Protein AF-A0A7S1A7A3-F1 (afdb_monomer_lite)

Radius of gyration: 17.57 Å; chains: 1; bounding box: 42×35×48 Å

Foldseek 3Di:
DPPPVVVVVVLLVVLVVLLVCLVVDALVVCLVPQLVLLLVLLLQLQQPPDLSSVQSSLNSLLSNLVRNVNHPPRPQLNVLSDSVQSNDNLSSLQPSLLSVLVPVSHLVSNLCCLQPPQLLDPDPVSLLSSLNSNLNSLLPDDPVVLVCCQPPVLVSLLVQLPDPDPVRVSSNVSSVSNVVSNCVSCVVRHDPVSVVSVVVVD

Secondary structure (DSSP, 8-state):
-HHHHHHHHHHHHHHHHHHHHHHHS-HHHHGGGHHHHHHHHHHHHHH-SSHHHHHHHHHHHHHHHHHT--STTHHHHHHHT-TTGGGSHHHIIIIIHHHHHTSHHHHHHHHHHIIIIITT-SSHHHHHHHHHHHHHHTSS--HHHHHHIIIIIHHHHHHHHT---GGGHHHHHHHHHHHHHHHTTTTTTS-HHHHHHHHTT-

Organism: Noctiluca scintillans (NCBI:txid2966)

Sequence (202 aa):
SGNQVTGQHVRDAACYVCWAFARAFAPSVLVPYVSEMSAALIQVAVYDREINCRRAAAAAVQEHVGRQGTFPNGIDVVTSADFWTLSNRRHSYLVVAPQLAYFATYCRVLIDHLVDRKIAHLDLEVRRLASQGLAKLLEDPGVEIVAHVNEVVLPKLLARAAEIDTTSVASRHGALIALTAVIDPLQSHIAAEVQDKIRSLE

pLDDT: mean 90.19, std 11.09, range [34.28, 98.44]

Structure (mmCIF, N/CA/C/O backbone):
data_AF-A0A7S1A7A3-F1
#
_entry.id   AF-A0A7S1A7A3-F1
#
loop_
_atom_site.group_PDB
_atom_site.id
_atom_site.type_symbol
_atom_site.label_atom_id
_atom_site.label_alt_id
_atom_site.label_comp_id
_atom_site.label_asym_id
_atom_site.label_entity_id
_atom_site.label_seq_id
_atom_site.pdbx_PDB_ins_code
_atom_site.Cartn_x
_atom_site.Cartn_y
_atom_site.Cartn_z
_atom_site.occupancy
_atom_site.B_iso_or_equiv
_atom_site.auth_seq_id
_atom_site.auth_comp_id
_atom_site.auth_asym_id
_atom_site.auth_atom_id
_atom_site.pdbx_PDB_model_num
ATOM 1 N N . SER A 1 1 ? 8.653 -16.277 16.321 1.00 41.53 1 SER A N 1
ATOM 2 C CA . SER A 1 1 ? 9.903 -15.631 15.860 1.00 41.53 1 SER A CA 1
ATOM 3 C C . SER A 1 1 ? 10.382 -16.105 14.480 1.00 41.53 1 SER A C 1
ATOM 5 O O . SER A 1 1 ? 11.030 -15.314 13.814 1.00 41.53 1 SER A O 1
ATOM 7 N N . GLY A 1 2 ? 10.033 -17.305 13.979 1.00 34.28 2 GLY A N 1
ATOM 8 C CA . GLY A 1 2 ? 10.456 -17.776 12.636 1.00 34.28 2 GLY A CA 1
ATOM 9 C C . GLY A 1 2 ? 9.675 -17.243 11.414 1.00 34.28 2 GLY A C 1
ATOM 10 O O . GLY A 1 2 ? 10.206 -17.228 10.306 1.00 34.28 2 GLY A O 1
ATOM 11 N N . ASN A 1 3 ? 8.440 -16.751 11.588 1.00 54.31 3 ASN A N 1
ATOM 12 C CA . ASN A 1 3 ? 7.600 -16.315 10.456 1.00 54.31 3 ASN A CA 1
ATOM 13 C C . ASN A 1 3 ? 8.013 -14.967 9.833 1.00 54.31 3 ASN A C 1
ATOM 15 O O . ASN A 1 3 ? 7.808 -14.751 8.642 1.00 54.31 3 ASN A O 1
ATOM 19 N N . GLN A 1 4 ? 8.582 -14.042 10.615 1.00 59.47 4 GLN A N 1
ATOM 20 C CA . GLN A 1 4 ? 8.851 -12.674 10.142 1.00 59.47 4 GLN A CA 1
ATOM 21 C C . GLN A 1 4 ? 10.086 -12.584 9.236 1.00 59.47 4 GLN A C 1
ATOM 23 O O . GLN A 1 4 ? 10.030 -11.910 8.209 1.00 59.47 4 GLN A O 1
ATOM 28 N N . VAL A 1 5 ? 11.164 -13.295 9.588 1.00 61.00 5 VAL A N 1
ATOM 29 C CA . VAL A 1 5 ? 12.405 -13.355 8.794 1.00 61.00 5 VAL A CA 1
ATOM 30 C C . VAL A 1 5 ? 12.156 -14.086 7.474 1.00 61.00 5 VAL A C 1
ATOM 32 O O . VAL A 1 5 ? 12.498 -13.580 6.410 1.00 61.00 5 VAL A O 1
ATOM 35 N N . THR A 1 6 ? 11.432 -15.209 7.520 1.00 68.62 6 THR A N 1
ATOM 36 C CA . THR A 1 6 ? 10.988 -15.926 6.314 1.00 68.62 6 THR A CA 1
ATOM 37 C C . THR A 1 6 ? 10.154 -15.018 5.406 1.00 68.62 6 THR A C 1
ATOM 39 O O . THR A 1 6 ? 10.386 -14.954 4.202 1.00 68.62 6 THR A O 1
ATOM 42 N N . GLY A 1 7 ? 9.239 -14.229 5.982 1.00 81.69 7 GLY A N 1
ATOM 43 C CA . GLY A 1 7 ? 8.427 -13.281 5.223 1.00 81.69 7 GLY A CA 1
ATOM 44 C C . GLY A 1 7 ? 9.234 -12.179 4.526 1.00 81.69 7 GLY A C 1
ATOM 45 O O . GLY A 1 7 ? 8.856 -11.771 3.431 1.00 81.69 7 GLY A O 1
ATOM 46 N N . GLN A 1 8 ? 10.323 -11.691 5.127 1.00 88.75 8 GLN A N 1
ATOM 47 C CA . GLN A 1 8 ? 11.205 -10.697 4.503 1.00 88.75 8 GLN A CA 1
ATOM 48 C C . GLN A 1 8 ? 11.899 -11.263 3.262 1.00 88.75 8 GLN A C 1
ATOM 50 O O . GLN A 1 8 ? 11.820 -10.655 2.198 1.00 88.75 8 GLN A O 1
ATOM 55 N N . HIS A 1 9 ? 12.535 -12.431 3.380 1.00 90.44 9 HIS A N 1
ATOM 56 C CA . HIS A 1 9 ? 13.258 -13.043 2.262 1.00 90.44 9 HIS A CA 1
ATOM 57 C C . HIS A 1 9 ? 12.339 -13.371 1.086 1.00 90.44 9 HIS A C 1
ATOM 59 O O . HIS A 1 9 ? 12.722 -13.169 -0.060 1.00 90.44 9 HIS A O 1
ATOM 65 N N . VAL A 1 10 ? 11.106 -13.808 1.362 1.00 93.06 10 VAL A N 1
ATOM 66 C CA . VAL A 1 10 ? 10.111 -14.060 0.312 1.00 93.06 10 VAL A CA 1
ATOM 67 C C . VAL A 1 10 ? 9.764 -12.775 -0.446 1.00 93.06 10 VAL A C 1
ATOM 69 O O . VAL A 1 10 ? 9.714 -12.792 -1.673 1.00 93.06 10 VAL A O 1
ATOM 72 N N . ARG A 1 11 ? 9.551 -11.650 0.251 1.00 94.31 11 ARG A N 1
ATOM 73 C CA . ARG A 1 11 ? 9.214 -10.373 -0.406 1.00 94.31 11 ARG A CA 1
ATOM 74 C C . ARG A 1 11 ? 10.396 -9.774 -1.164 1.00 94.31 11 ARG A C 1
ATOM 76 O O . ARG A 1 11 ? 10.201 -9.243 -2.251 1.00 94.31 11 ARG A O 1
ATOM 83 N N . ASP A 1 12 ? 11.603 -9.897 -0.624 1.00 93.31 12 ASP A N 1
ATOM 84 C CA . ASP A 1 12 ? 12.836 -9.488 -1.303 1.00 93.31 12 ASP A CA 1
ATOM 85 C C . ASP A 1 12 ? 13.071 -10.304 -2.587 1.00 93.31 12 ASP A C 1
ATOM 87 O O . ASP A 1 12 ? 13.249 -9.738 -3.665 1.00 93.31 12 ASP A O 1
ATOM 91 N N . ALA A 1 13 ? 12.935 -11.633 -2.506 1.00 95.75 13 ALA A N 1
ATOM 92 C CA . ALA A 1 13 ? 13.023 -12.521 -3.663 1.00 95.75 13 ALA A CA 1
ATOM 93 C C . ALA A 1 13 ? 11.943 -12.219 -4.713 1.00 95.75 13 ALA A C 1
ATOM 95 O O . ALA A 1 13 ? 12.239 -12.198 -5.905 1.00 95.75 13 ALA A O 1
ATOM 96 N N . ALA A 1 14 ? 10.708 -11.927 -4.293 1.00 96.75 14 ALA A N 1
ATOM 97 C CA . ALA A 1 14 ? 9.646 -11.518 -5.209 1.00 96.75 14 ALA A CA 1
ATOM 98 C C . ALA A 1 14 ? 9.995 -10.212 -5.946 1.00 96.75 14 ALA A C 1
ATOM 100 O O . ALA A 1 14 ? 9.809 -10.128 -7.158 1.00 96.75 14 ALA A O 1
ATOM 101 N N . CYS A 1 15 ? 10.569 -9.221 -5.253 1.00 97.25 15 CYS A N 1
ATOM 102 C CA . CYS A 1 15 ? 11.042 -7.989 -5.892 1.00 97.25 15 CYS A CA 1
ATOM 103 C C . CYS A 1 15 ? 12.160 -8.268 -6.902 1.00 97.25 15 CYS A C 1
ATOM 105 O O . CYS A 1 15 ? 12.148 -7.709 -7.997 1.00 97.25 15 CYS A O 1
ATOM 107 N N . TYR A 1 16 ? 13.089 -9.168 -6.570 1.00 96.94 16 TYR A N 1
ATOM 108 C CA . TYR A 1 16 ? 14.144 -9.589 -7.490 1.00 96.94 16 TYR A CA 1
ATOM 109 C C . TYR A 1 16 ? 13.586 -10.279 -8.744 1.00 96.94 16 TYR A C 1
ATOM 111 O O . TYR A 1 16 ? 14.030 -9.990 -9.854 1.00 96.94 16 TYR A O 1
ATOM 119 N N . VAL A 1 17 ? 12.575 -11.139 -8.595 1.00 97.38 17 VAL A N 1
ATOM 120 C CA . VAL A 1 17 ? 11.876 -11.765 -9.730 1.00 97.38 17 VAL A CA 1
ATOM 121 C C . VAL A 1 17 ? 11.204 -10.704 -10.606 1.00 97.38 17 VAL A C 1
ATOM 123 O O . VAL A 1 17 ? 11.410 -10.704 -11.819 1.00 97.38 17 VAL A O 1
ATOM 126 N N . CYS A 1 18 ? 10.478 -9.752 -10.011 1.00 97.00 18 CYS A N 1
ATOM 127 C CA . CYS A 1 18 ? 9.875 -8.642 -10.752 1.00 97.00 18 CYS A CA 1
ATOM 128 C C . CYS A 1 18 ? 10.928 -7.802 -11.487 1.00 97.00 18 CYS A C 1
ATOM 130 O O . CYS A 1 18 ? 10.719 -7.444 -12.643 1.00 97.00 18 CYS A O 1
ATOM 132 N N . TRP A 1 19 ? 12.069 -7.517 -10.856 1.00 97.25 19 TRP A N 1
ATOM 133 C CA . TRP A 1 19 ? 13.195 -6.839 -11.503 1.00 97.25 19 TRP A CA 1
ATOM 134 C C . TRP A 1 19 ? 13.738 -7.651 -12.690 1.00 97.25 19 TRP A C 1
ATOM 136 O O . TRP A 1 19 ? 13.955 -7.105 -13.771 1.00 97.25 19 TRP A O 1
ATOM 146 N N . ALA A 1 20 ? 13.893 -8.969 -12.538 1.00 97.56 20 ALA A N 1
ATOM 147 C CA . ALA A 1 20 ? 14.362 -9.845 -13.610 1.00 97.56 20 ALA A CA 1
ATOM 148 C C . ALA A 1 20 ? 13.380 -9.902 -14.794 1.00 97.56 20 ALA A C 1
ATOM 150 O O . ALA A 1 20 ? 13.814 -9.959 -15.948 1.00 97.56 20 ALA A O 1
ATOM 151 N N . PHE A 1 21 ? 12.069 -9.821 -14.546 1.00 96.81 21 PHE A N 1
ATOM 152 C CA . PHE A 1 21 ? 11.051 -9.794 -15.603 1.00 96.81 21 PHE A CA 1
ATOM 153 C C . PHE A 1 21 ? 11.227 -8.623 -16.567 1.00 96.81 21 PHE A C 1
ATOM 155 O O . PHE A 1 21 ? 11.088 -8.820 -17.773 1.00 96.81 21 PHE A O 1
ATOM 162 N N . ALA A 1 22 ? 11.632 -7.450 -16.069 1.00 94.88 22 ALA A N 1
ATOM 163 C CA . ALA A 1 22 ? 11.927 -6.279 -16.898 1.00 94.88 22 ALA A CA 1
ATOM 164 C C . ALA A 1 22 ? 13.040 -6.529 -17.934 1.00 94.88 22 ALA A C 1
ATOM 166 O O . ALA A 1 22 ? 13.209 -5.744 -18.866 1.00 94.88 22 ALA A O 1
ATOM 167 N N . ARG A 1 23 ? 13.824 -7.598 -17.765 1.00 95.00 23 ARG A N 1
ATOM 168 C CA . ARG A 1 23 ? 14.942 -7.978 -18.638 1.00 95.00 23 ARG A CA 1
ATOM 169 C C . ARG A 1 23 ? 14.632 -9.222 -19.461 1.00 95.00 23 ARG A C 1
ATOM 171 O O . ARG A 1 23 ? 15.154 -9.369 -20.560 1.00 95.00 23 ARG A O 1
ATOM 178 N N . ALA A 1 24 ? 13.830 -10.124 -18.903 1.00 95.56 24 ALA A N 1
ATOM 179 C CA . ALA A 1 24 ? 13.545 -11.427 -19.486 1.00 95.56 24 ALA A CA 1
ATOM 180 C C . ALA A 1 24 ? 12.418 -11.392 -20.526 1.00 95.56 24 ALA A C 1
ATOM 182 O O . ALA A 1 24 ? 12.398 -12.236 -21.419 1.00 95.56 24 ALA A O 1
ATOM 183 N N . PHE A 1 25 ? 11.490 -10.437 -20.424 1.00 95.38 25 PHE A N 1
ATOM 184 C CA . PHE A 1 25 ? 10.297 -10.400 -21.266 1.00 95.38 25 PHE A CA 1
ATOM 185 C C . PHE A 1 25 ? 10.228 -9.145 -22.136 1.00 95.38 25 PHE A C 1
ATOM 187 O O . PHE A 1 25 ? 10.648 -8.057 -21.740 1.00 95.38 25 PHE A O 1
ATOM 194 N N . ALA A 1 26 ? 9.664 -9.307 -23.335 1.00 93.62 26 ALA A N 1
ATOM 195 C CA . ALA A 1 26 ? 9.306 -8.186 -24.194 1.00 93.62 26 ALA A CA 1
ATOM 196 C C . ALA A 1 26 ? 8.121 -7.402 -23.592 1.00 93.62 26 ALA A C 1
ATOM 198 O O . ALA A 1 26 ? 7.257 -8.022 -22.959 1.00 93.62 26 ALA A O 1
ATOM 199 N N . PRO A 1 27 ? 8.003 -6.084 -23.854 1.00 92.75 27 PRO A N 1
ATOM 200 C CA . PRO A 1 27 ? 6.918 -5.265 -23.312 1.00 92.75 27 PRO A CA 1
ATOM 201 C C . PRO A 1 27 ? 5.527 -5.838 -23.571 1.00 92.75 27 PRO A C 1
ATOM 203 O O . PRO A 1 27 ? 4.704 -5.890 -22.661 1.00 92.75 27 PRO A O 1
ATOM 206 N N . SER A 1 28 ? 5.282 -6.361 -24.776 1.00 93.69 28 SER A N 1
ATOM 207 C CA . SER A 1 28 ? 3.994 -6.949 -25.164 1.00 93.69 28 SER A CA 1
ATOM 208 C C . SER A 1 28 ? 3.549 -8.120 -24.283 1.00 93.69 28 SER A C 1
ATOM 210 O O . SER A 1 28 ? 2.350 -8.333 -24.126 1.00 93.69 28 SER A O 1
ATOM 212 N N . VAL A 1 29 ? 4.488 -8.857 -23.684 1.00 95.81 29 VAL A N 1
ATOM 213 C CA . VAL A 1 29 ? 4.192 -9.974 -22.774 1.00 95.81 29 VAL A CA 1
ATOM 214 C C . VAL A 1 29 ? 3.779 -9.461 -21.394 1.00 95.81 29 VAL A C 1
ATOM 216 O O . VAL A 1 29 ? 2.918 -10.053 -20.748 1.00 95.81 29 VAL A O 1
ATOM 219 N N . LEU A 1 30 ? 4.384 -8.361 -20.939 1.00 94.69 30 LEU A N 1
ATOM 220 C CA . LEU A 1 30 ? 4.160 -7.821 -19.599 1.00 94.69 30 LEU A CA 1
ATOM 221 C C . LEU A 1 30 ? 2.957 -6.885 -19.516 1.00 94.69 30 LEU A C 1
ATOM 223 O O . LEU A 1 30 ? 2.359 -6.807 -18.447 1.00 94.69 30 LEU A O 1
ATOM 227 N N . VAL A 1 31 ? 2.588 -6.208 -20.612 1.00 94.25 31 VAL A N 1
ATOM 228 C CA . VAL A 1 31 ? 1.493 -5.216 -20.673 1.00 94.25 31 VAL A CA 1
ATOM 229 C C . VAL A 1 31 ? 0.241 -5.609 -19.869 1.00 94.25 31 VAL A C 1
ATOM 231 O O . VAL A 1 31 ? -0.201 -4.775 -19.079 1.00 94.25 31 VAL A O 1
ATOM 234 N N . PRO A 1 32 ? -0.304 -6.840 -19.969 1.00 95.56 32 PRO A N 1
ATOM 235 C CA . PRO A 1 32 ? -1.513 -7.217 -19.227 1.00 95.56 32 PRO A CA 1
ATOM 236 C C . PRO A 1 32 ? -1.358 -7.176 -17.700 1.00 95.56 32 PRO A C 1
ATOM 238 O O . PRO A 1 32 ? -2.342 -7.012 -16.987 1.00 95.56 32 PRO A O 1
ATOM 241 N N . TYR A 1 33 ? -0.131 -7.312 -17.196 1.00 95.50 33 TYR A N 1
ATOM 242 C CA . TYR A 1 33 ? 0.184 -7.431 -15.770 1.00 95.50 33 TYR A CA 1
ATOM 243 C C . TYR A 1 33 ? 0.774 -6.151 -15.176 1.00 95.50 33 TYR A C 1
ATOM 245 O O . TYR A 1 33 ? 0.948 -6.058 -13.962 1.00 95.50 33 TYR A O 1
ATOM 253 N N . VAL A 1 34 ? 1.100 -5.158 -16.010 1.00 94.19 34 VAL A N 1
ATOM 254 C CA . VAL A 1 34 ? 1.819 -3.951 -15.579 1.00 94.19 34 VAL A CA 1
ATOM 255 C C . VAL A 1 34 ? 1.074 -3.207 -14.476 1.00 94.19 34 VAL A C 1
ATOM 257 O O . VAL A 1 34 ? 1.711 -2.785 -13.518 1.00 94.19 34 VAL A O 1
ATOM 260 N N . SER A 1 35 ? -0.251 -3.070 -14.578 1.00 93.62 35 SER A N 1
ATOM 261 C CA . SER A 1 35 ? -1.032 -2.327 -13.583 1.00 93.62 35 SER A CA 1
ATOM 262 C C . SER A 1 35 ? -1.016 -2.994 -12.206 1.00 93.62 35 SER A C 1
ATOM 264 O O . SER A 1 35 ? -0.882 -2.308 -11.196 1.00 93.62 35 SER A O 1
ATOM 266 N N . GLU A 1 36 ? -1.143 -4.320 -12.149 1.00 95.00 36 GLU A N 1
ATOM 267 C CA . GLU A 1 36 ? -1.113 -5.060 -10.885 1.00 95.00 36 GLU A CA 1
ATOM 268 C C . GLU A 1 36 ? 0.307 -5.098 -10.308 1.00 95.00 36 GLU A C 1
ATOM 270 O O . GLU A 1 36 ? 0.519 -4.839 -9.122 1.00 95.00 36 GLU A O 1
ATOM 275 N N . MET A 1 37 ? 1.300 -5.352 -11.163 1.00 96.12 37 MET A N 1
ATOM 276 C CA . MET A 1 37 ? 2.701 -5.400 -10.761 1.00 96.12 37 MET A CA 1
ATOM 277 C C . MET A 1 37 ? 3.192 -4.039 -10.262 1.00 96.12 37 MET A C 1
ATOM 279 O O . MET A 1 37 ? 3.903 -3.986 -9.256 1.00 96.12 37 MET A O 1
ATOM 283 N N . SER A 1 38 ? 2.805 -2.939 -10.914 1.00 96.44 38 SER A N 1
ATOM 284 C CA . SER A 1 38 ? 3.173 -1.597 -10.465 1.00 96.44 38 SER A CA 1
ATOM 285 C C . SER A 1 38 ? 2.538 -1.263 -9.125 1.00 96.44 38 SER A C 1
ATOM 287 O O . SER A 1 38 ? 3.253 -0.848 -8.216 1.00 96.44 38 SER A O 1
ATOM 289 N N . ALA A 1 39 ? 1.244 -1.537 -8.943 1.00 96.50 39 ALA A N 1
ATOM 290 C CA . ALA A 1 39 ? 0.572 -1.346 -7.663 1.00 96.50 39 ALA A CA 1
ATOM 291 C C . ALA A 1 39 ? 1.252 -2.146 -6.538 1.00 96.50 39 ALA A C 1
ATOM 293 O O . ALA A 1 39 ? 1.558 -1.588 -5.482 1.00 96.50 39 ALA A O 1
ATOM 294 N N . ALA A 1 40 ? 1.555 -3.425 -6.772 1.00 97.12 40 ALA A N 1
ATOM 295 C CA . ALA A 1 40 ? 2.202 -4.284 -5.784 1.00 97.12 40 ALA A CA 1
ATOM 296 C C . ALA A 1 40 ? 3.616 -3.800 -5.423 1.00 97.12 40 ALA A C 1
ATOM 298 O O . ALA A 1 40 ? 3.956 -3.702 -4.241 1.00 97.12 40 ALA A O 1
ATOM 299 N N . LEU A 1 41 ? 4.438 -3.457 -6.419 1.00 97.62 41 LEU A N 1
ATOM 300 C CA . LEU A 1 41 ? 5.787 -2.940 -6.183 1.00 97.62 41 LEU A CA 1
ATOM 301 C C . LEU A 1 41 ? 5.755 -1.605 -5.438 1.00 97.62 41 LEU A C 1
ATOM 303 O O . LEU A 1 41 ? 6.534 -1.419 -4.508 1.00 97.62 41 LEU A O 1
ATOM 307 N N . ILE A 1 42 ? 4.830 -0.708 -5.780 1.00 97.81 42 ILE A N 1
ATOM 308 C CA . ILE A 1 42 ? 4.687 0.582 -5.101 1.00 97.81 42 ILE A CA 1
ATOM 309 C C . ILE A 1 42 ? 4.251 0.402 -3.648 1.00 97.81 42 ILE A C 1
ATOM 311 O O . ILE A 1 42 ? 4.865 0.991 -2.758 1.00 97.81 42 ILE A O 1
ATOM 315 N N . GLN A 1 43 ? 3.287 -0.480 -3.373 1.00 97.94 43 GLN A N 1
ATOM 316 C CA . GLN A 1 43 ? 2.900 -0.828 -2.003 1.00 97.94 43 GLN A CA 1
ATOM 317 C C . GLN A 1 43 ? 4.090 -1.357 -1.185 1.00 97.94 43 GLN A C 1
ATOM 319 O O . GLN A 1 43 ? 4.265 -0.961 -0.030 1.00 97.94 43 GLN A O 1
ATOM 324 N N . VAL A 1 44 ? 4.928 -2.230 -1.759 1.00 97.81 44 VAL A N 1
ATOM 325 C CA . VAL A 1 44 ? 6.136 -2.726 -1.077 1.00 97.81 44 VAL A CA 1
ATOM 326 C C . VAL A 1 44 ? 7.145 -1.595 -0.884 1.00 97.81 44 VAL A C 1
ATOM 328 O O . VAL A 1 44 ? 7.647 -1.430 0.228 1.00 97.81 44 VAL A O 1
ATOM 331 N N . ALA A 1 45 ? 7.394 -0.786 -1.914 1.00 97.62 45 ALA A N 1
ATOM 332 C CA . ALA A 1 45 ? 8.351 0.314 -1.879 1.00 97.62 45 ALA A CA 1
ATOM 333 C C . ALA A 1 45 ? 8.057 1.294 -0.741 1.00 97.62 45 ALA A C 1
ATOM 335 O O . ALA A 1 45 ? 8.979 1.671 -0.025 1.00 97.62 45 ALA A O 1
ATOM 336 N N . VAL A 1 46 ? 6.791 1.654 -0.507 1.00 98.12 46 VAL A N 1
ATOM 337 C CA . VAL A 1 46 ? 6.448 2.649 0.523 1.00 98.12 46 VAL A CA 1
ATOM 338 C C . VAL A 1 46 ? 6.067 2.051 1.874 1.00 98.12 46 VAL A C 1
ATOM 340 O O . VAL A 1 46 ? 6.347 2.674 2.904 1.00 98.12 46 VAL A O 1
ATOM 343 N N . TYR A 1 47 ? 5.491 0.842 1.909 1.00 97.94 47 TYR A N 1
ATOM 344 C CA . TYR A 1 47 ? 4.928 0.274 3.137 1.00 97.94 47 TYR A CA 1
ATOM 345 C C . TYR A 1 47 ? 5.647 -0.949 3.705 1.00 97.94 47 TYR A C 1
ATOM 347 O O . TYR A 1 47 ? 5.260 -1.412 4.789 1.00 97.94 47 TYR A O 1
ATOM 355 N N . ASP A 1 48 ? 6.675 -1.515 3.069 1.00 96.81 48 ASP A N 1
ATOM 356 C CA . ASP A 1 48 ? 7.398 -2.616 3.714 1.00 96.81 48 ASP A CA 1
ATOM 357 C C . ASP A 1 48 ? 8.081 -2.154 5.007 1.00 96.81 48 ASP A C 1
ATOM 359 O O . ASP A 1 48 ? 8.614 -1.045 5.109 1.00 96.81 48 ASP A O 1
ATOM 363 N N . ARG A 1 49 ? 8.060 -3.021 6.024 1.00 94.00 49 ARG A N 1
ATOM 364 C CA . ARG A 1 49 ? 8.757 -2.773 7.289 1.00 94.00 49 ARG A CA 1
ATOM 365 C C . ARG A 1 49 ? 10.266 -2.713 7.047 1.00 94.00 49 ARG A C 1
ATOM 367 O O . ARG A 1 49 ? 10.942 -1.859 7.623 1.00 94.00 49 ARG A O 1
ATOM 374 N N . GLU A 1 50 ? 10.757 -3.566 6.155 1.00 94.25 50 GLU A N 1
ATOM 375 C CA . GLU A 1 50 ? 12.174 -3.770 5.889 1.00 94.25 50 GLU A CA 1
ATOM 376 C C . 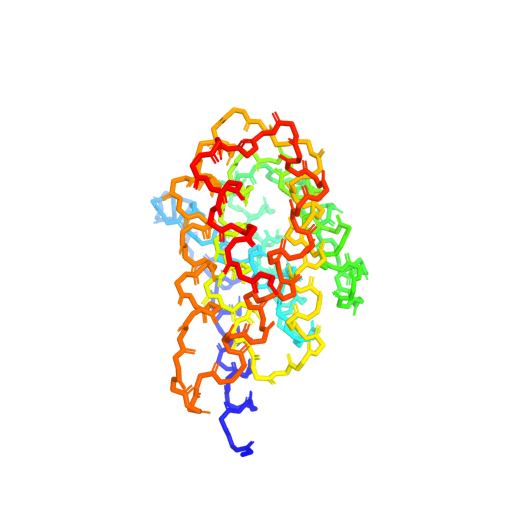GLU A 1 50 ? 12.689 -2.838 4.805 1.00 94.25 50 GLU A C 1
ATOM 378 O O . GLU A 1 50 ? 12.181 -2.810 3.685 1.00 94.25 50 GLU A O 1
ATOM 383 N N . ILE A 1 51 ? 13.756 -2.108 5.126 1.00 95.00 51 ILE A N 1
ATOM 384 C CA . ILE A 1 51 ? 14.396 -1.182 4.187 1.00 95.00 51 ILE A CA 1
ATOM 385 C C . ILE A 1 51 ? 14.899 -1.888 2.922 1.00 95.00 51 ILE A C 1
ATOM 387 O O . ILE A 1 51 ? 14.785 -1.335 1.832 1.00 95.00 51 ILE A O 1
ATOM 391 N N . ASN A 1 52 ? 15.403 -3.117 3.055 1.00 94.44 52 ASN A N 1
ATOM 392 C CA . ASN A 1 52 ? 15.912 -3.882 1.918 1.00 94.44 52 ASN A CA 1
ATOM 393 C C . ASN A 1 52 ? 14.788 -4.212 0.931 1.00 94.44 52 ASN A C 1
ATOM 395 O O . ASN A 1 52 ? 14.944 -3.949 -0.254 1.00 94.44 52 ASN A O 1
ATOM 399 N N . CYS A 1 53 ? 13.621 -4.646 1.422 1.00 96.69 53 CYS A N 1
ATOM 400 C CA . CYS A 1 53 ? 12.459 -4.901 0.569 1.00 96.69 53 CYS A CA 1
ATOM 401 C C . CYS A 1 53 ? 11.958 -3.620 -0.112 1.00 96.69 53 CYS A C 1
ATOM 403 O O . CYS A 1 53 ? 11.652 -3.648 -1.301 1.00 96.69 53 CYS A O 1
ATOM 405 N N . ARG A 1 54 ? 11.929 -2.483 0.604 1.00 97.25 54 ARG A N 1
ATOM 406 C CA . ARG A 1 54 ? 11.551 -1.189 0.005 1.00 97.25 54 ARG A CA 1
ATOM 407 C C . ARG A 1 54 ? 12.478 -0.807 -1.152 1.00 97.25 54 ARG A C 1
ATOM 409 O O . ARG A 1 54 ? 12.015 -0.430 -2.224 1.00 97.25 54 ARG A O 1
ATOM 416 N N . ARG A 1 55 ? 13.790 -0.957 -0.952 1.00 95.75 55 ARG A N 1
ATOM 417 C CA . ARG A 1 55 ? 14.815 -0.665 -1.966 1.00 95.75 55 ARG A CA 1
ATOM 418 C C . ARG A 1 55 ? 14.776 -1.645 -3.139 1.00 95.75 55 ARG A C 1
ATOM 420 O O . ARG A 1 55 ? 14.910 -1.210 -4.276 1.00 95.75 55 ARG A O 1
ATOM 427 N N . ALA A 1 56 ? 14.558 -2.934 -2.881 1.00 96.69 56 ALA A N 1
ATOM 428 C CA . ALA A 1 56 ? 14.415 -3.944 -3.927 1.00 96.69 56 ALA A CA 1
ATOM 429 C C . ALA A 1 56 ? 13.190 -3.666 -4.813 1.00 96.69 56 ALA A C 1
ATOM 431 O O . ALA A 1 56 ? 13.286 -3.738 -6.037 1.00 96.69 56 ALA A O 1
ATOM 432 N N . ALA A 1 57 ? 12.062 -3.277 -4.211 1.00 97.38 57 ALA A N 1
ATOM 433 C CA . ALA A 1 57 ? 10.873 -2.881 -4.955 1.00 97.38 57 ALA A CA 1
ATOM 434 C C . ALA A 1 57 ? 11.114 -1.622 -5.803 1.00 97.38 57 ALA A C 1
ATOM 436 O O . ALA A 1 57 ? 10.781 -1.614 -6.985 1.00 97.38 57 ALA A O 1
ATOM 437 N N . ALA A 1 58 ? 11.756 -0.592 -5.241 1.00 96.31 58 ALA A N 1
ATOM 438 C CA . ALA A 1 58 ? 12.107 0.623 -5.980 1.00 96.31 58 ALA A CA 1
ATOM 439 C C . ALA A 1 58 ? 13.052 0.342 -7.161 1.00 96.31 58 ALA A C 1
ATOM 441 O O . ALA A 1 58 ? 12.840 0.855 -8.258 1.00 96.31 58 ALA A O 1
ATOM 442 N N . ALA A 1 59 ? 14.042 -0.536 -6.972 1.00 95.88 59 ALA A N 1
ATOM 443 C CA . ALA A 1 59 ? 14.930 -0.973 -8.046 1.00 95.88 59 ALA A CA 1
ATOM 444 C C . ALA A 1 59 ? 14.167 -1.716 -9.157 1.00 95.88 59 ALA A C 1
ATOM 446 O O . ALA A 1 59 ? 14.430 -1.492 -10.338 1.00 95.88 59 ALA A O 1
ATOM 447 N N . ALA A 1 60 ? 13.197 -2.566 -8.801 1.00 96.88 60 ALA A N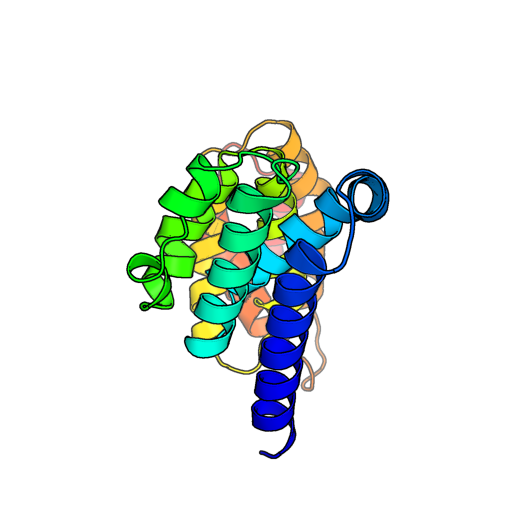 1
ATOM 448 C CA . ALA A 1 60 ? 12.332 -3.226 -9.777 1.00 96.88 60 ALA A CA 1
ATOM 449 C C . ALA A 1 60 ? 11.495 -2.212 -10.575 1.00 96.88 60 ALA A C 1
ATOM 451 O O . ALA A 1 60 ? 11.452 -2.300 -11.801 1.00 96.88 60 ALA A O 1
ATOM 452 N N . VAL A 1 61 ? 10.887 -1.221 -9.910 1.00 96.12 61 VAL A N 1
ATOM 453 C CA . VAL A 1 61 ? 10.148 -0.135 -10.582 1.00 96.12 61 VAL A CA 1
ATOM 454 C C . VAL A 1 61 ? 11.064 0.628 -11.540 1.00 96.12 61 VAL A C 1
ATOM 456 O O . VAL A 1 61 ? 10.708 0.812 -12.702 1.00 96.12 61 VAL A O 1
ATOM 459 N N . GLN A 1 62 ? 12.261 1.012 -11.092 1.00 95.69 62 GLN A N 1
ATOM 460 C CA . GLN A 1 62 ? 13.231 1.730 -11.919 1.00 95.69 62 GLN A CA 1
ATOM 461 C C . GLN A 1 62 ? 13.641 0.932 -13.166 1.00 95.69 62 GLN A C 1
ATOM 463 O O . GLN A 1 62 ? 13.700 1.498 -14.258 1.00 95.69 62 GLN A O 1
ATOM 468 N N . GLU A 1 63 ? 13.890 -0.374 -13.033 1.00 95.94 63 GLU A N 1
ATOM 469 C CA . GLU A 1 63 ? 14.262 -1.233 -14.166 1.00 95.94 63 GLU A CA 1
ATOM 470 C C . GLU A 1 63 ? 13.130 -1.323 -15.196 1.00 95.94 63 GLU A C 1
ATOM 472 O O . GLU A 1 63 ? 13.375 -1.201 -16.398 1.00 95.94 63 GLU A O 1
ATOM 477 N N . HIS A 1 64 ? 11.882 -1.482 -14.746 1.00 96.12 64 HIS A N 1
ATOM 478 C CA . HIS A 1 64 ? 10.736 -1.510 -15.653 1.00 96.12 64 HIS A CA 1
ATOM 479 C C . HIS A 1 64 ? 10.490 -0.161 -16.330 1.00 96.12 64 HIS A C 1
ATOM 481 O O . HIS A 1 64 ? 10.262 -0.124 -17.539 1.00 96.12 64 HIS A O 1
ATOM 487 N N . VAL A 1 65 ? 10.579 0.950 -15.599 1.00 95.38 65 VAL A N 1
ATOM 488 C CA . VAL A 1 65 ? 10.444 2.294 -16.185 1.00 95.38 65 VAL A CA 1
ATOM 489 C C . VAL A 1 65 ? 11.531 2.539 -17.232 1.00 95.38 65 VAL A C 1
ATOM 491 O O . VAL A 1 65 ? 11.226 3.016 -18.321 1.00 95.38 65 VAL A O 1
ATOM 494 N N . GLY A 1 66 ? 12.780 2.164 -16.942 1.00 94.06 66 GLY A N 1
ATOM 495 C CA . GLY A 1 66 ? 13.911 2.394 -17.841 1.00 94.06 66 GLY A CA 1
ATOM 496 C C . GLY A 1 66 ? 13.962 1.472 -19.062 1.00 94.06 66 GLY A C 1
ATOM 497 O O . GLY A 1 66 ? 14.432 1.896 -20.115 1.00 94.06 66 GLY A O 1
ATOM 498 N N . ARG A 1 67 ? 13.513 0.214 -18.947 1.00 93.25 67 ARG A N 1
ATOM 499 C CA . ARG A 1 67 ? 13.605 -0.773 -20.044 1.00 93.25 67 ARG A CA 1
ATOM 500 C C . ARG A 1 67 ? 12.306 -1.012 -20.786 1.00 93.25 67 ARG A C 1
ATOM 502 O O . ARG A 1 67 ? 12.332 -1.172 -22.001 1.00 93.25 67 ARG A O 1
ATOM 509 N N . GLN A 1 68 ? 11.205 -1.118 -20.053 1.00 91.56 68 GLN A N 1
ATOM 510 C CA . GLN A 1 68 ? 9.912 -1.500 -20.617 1.00 91.56 68 GLN A CA 1
ATOM 511 C C . GLN A 1 68 ? 9.111 -0.264 -21.024 1.00 91.56 68 GLN A C 1
ATOM 513 O O . GLN A 1 68 ? 8.409 -0.299 -22.029 1.00 91.56 68 GLN A O 1
ATOM 518 N N . GLY A 1 69 ? 9.216 0.829 -20.259 1.00 88.75 69 GLY A N 1
ATOM 519 C CA . GLY A 1 69 ? 8.525 2.091 -20.541 1.00 88.75 69 GLY A CA 1
ATOM 520 C C . GLY A 1 69 ? 7.000 2.026 -20.389 1.00 88.75 69 GLY A C 1
ATOM 521 O O . GLY A 1 69 ? 6.306 2.964 -20.764 1.00 88.75 69 GLY A O 1
ATOM 522 N N . THR A 1 70 ? 6.466 0.927 -19.852 1.00 88.12 70 THR A N 1
ATOM 523 C CA . THR A 1 70 ? 5.022 0.677 -19.734 1.00 88.12 70 THR A CA 1
ATOM 524 C C . THR A 1 70 ? 4.456 1.014 -18.357 1.00 88.12 70 THR A C 1
ATOM 526 O O . THR A 1 70 ? 3.239 1.063 -18.201 1.00 88.12 70 THR A O 1
ATOM 529 N N . PHE A 1 71 ? 5.308 1.250 -17.352 1.00 91.62 71 PHE A N 1
ATOM 530 C CA . PHE A 1 71 ? 4.855 1.526 -15.988 1.00 91.62 71 PHE A CA 1
ATOM 531 C C . PHE A 1 71 ? 4.086 2.853 -15.893 1.00 91.62 71 PHE A C 1
ATOM 533 O O . PHE A 1 71 ? 4.592 3.876 -16.365 1.00 91.62 71 PHE A O 1
ATOM 540 N N . PRO A 1 72 ? 2.907 2.874 -15.240 1.00 92.38 72 PRO A N 1
ATOM 541 C CA . PRO A 1 72 ? 2.112 4.087 -15.101 1.00 92.38 72 PRO A CA 1
ATOM 542 C C . PRO A 1 72 ? 2.902 5.190 -14.401 1.00 92.38 72 PRO A C 1
ATOM 544 O O . PRO A 1 72 ? 3.560 4.937 -13.390 1.00 92.38 72 PRO A O 1
ATOM 547 N N . ASN A 1 73 ? 2.831 6.407 -14.947 1.00 93.44 73 ASN A N 1
ATOM 548 C CA . ASN A 1 73 ? 3.504 7.604 -14.426 1.00 93.44 73 ASN A CA 1
ATOM 549 C C . ASN A 1 73 ? 5.051 7.535 -14.434 1.00 93.44 73 ASN A C 1
ATOM 551 O O . ASN A 1 73 ? 5.706 8.489 -14.028 1.00 93.44 73 ASN A O 1
ATOM 555 N N . GLY A 1 74 ? 5.639 6.454 -14.965 1.00 92.69 74 GLY A N 1
ATOM 556 C CA . GLY A 1 74 ? 7.024 6.379 -15.430 1.00 92.69 74 GLY A CA 1
ATOM 557 C C . GLY A 1 74 ? 8.072 6.994 -14.497 1.00 92.69 74 GLY A C 1
ATOM 558 O O . GLY A 1 74 ? 8.241 6.577 -13.352 1.00 92.69 74 GLY A O 1
ATOM 559 N N . ILE A 1 75 ? 8.813 7.972 -15.028 1.00 92.94 75 ILE A N 1
ATOM 560 C CA . ILE A 1 75 ? 9.932 8.627 -14.337 1.00 92.94 75 ILE A CA 1
ATOM 561 C C . ILE A 1 75 ? 9.464 9.348 -13.070 1.00 92.94 75 ILE A C 1
ATOM 563 O O . ILE A 1 75 ? 10.162 9.273 -12.063 1.00 92.94 75 ILE A O 1
ATOM 567 N N . ASP A 1 76 ? 8.279 9.962 -13.072 1.00 93.88 76 ASP A N 1
ATOM 568 C CA . ASP A 1 76 ? 7.781 10.727 -11.921 1.00 93.88 76 ASP A CA 1
ATOM 569 C C . ASP A 1 76 ? 7.638 9.846 -10.669 1.00 93.88 76 ASP A C 1
ATOM 571 O O . ASP A 1 76 ? 7.928 10.270 -9.545 1.00 93.88 76 ASP A O 1
ATOM 575 N N . VAL A 1 77 ? 7.263 8.578 -10.866 1.00 92.81 77 VAL A N 1
ATOM 576 C CA . VAL A 1 77 ? 7.202 7.568 -9.802 1.00 92.81 77 VAL A CA 1
ATOM 577 C C . VAL A 1 77 ? 8.593 7.223 -9.283 1.00 92.81 77 VAL A C 1
ATOM 579 O O . VAL A 1 77 ? 8.788 7.162 -8.072 1.00 92.81 77 VAL A O 1
ATOM 582 N N . VAL A 1 78 ? 9.567 7.021 -10.175 1.00 93.06 78 VAL A N 1
ATOM 583 C CA . VAL A 1 78 ? 10.958 6.709 -9.795 1.00 93.06 78 VAL A CA 1
ATOM 584 C C . VAL A 1 78 ? 11.589 7.872 -9.034 1.00 93.06 78 VAL A C 1
ATOM 586 O O . VAL A 1 78 ? 12.310 7.650 -8.066 1.00 93.06 78 VAL A O 1
ATOM 589 N N . THR A 1 79 ? 11.303 9.105 -9.448 1.00 91.25 79 THR A N 1
ATOM 590 C CA . THR A 1 79 ? 11.801 10.312 -8.787 1.00 91.25 79 THR A CA 1
ATOM 591 C C . THR A 1 79 ? 11.167 10.508 -7.415 1.00 91.25 79 THR A C 1
ATOM 593 O O . THR A 1 79 ? 11.866 10.889 -6.484 1.00 91.25 79 THR A O 1
ATOM 596 N N . SER A 1 80 ? 9.872 10.223 -7.267 1.00 89.81 80 SER A N 1
ATOM 597 C CA . SER A 1 80 ? 9.188 10.333 -5.970 1.00 89.81 80 SER A CA 1
ATOM 598 C C . SER A 1 80 ? 9.614 9.231 -4.995 1.00 89.81 80 SER A C 1
ATOM 600 O O . SER A 1 80 ? 9.739 9.467 -3.797 1.00 89.81 80 SER A O 1
ATOM 602 N N . ALA A 1 81 ? 9.839 8.020 -5.508 1.00 88.44 81 ALA A N 1
ATOM 603 C CA . ALA A 1 81 ? 10.162 6.822 -4.737 1.00 88.44 81 ALA A CA 1
ATOM 604 C C . ALA A 1 81 ? 11.646 6.436 -4.851 1.00 88.44 81 ALA A C 1
ATOM 606 O O . ALA A 1 81 ? 11.983 5.273 -5.095 1.00 88.44 81 ALA A O 1
ATOM 607 N N . ASP A 1 82 ? 12.544 7.408 -4.693 1.00 85.81 82 ASP A N 1
ATOM 608 C CA . ASP A 1 82 ? 13.976 7.166 -4.807 1.00 85.81 82 ASP A CA 1
ATOM 609 C C . ASP A 1 82 ? 14.560 6.407 -3.595 1.00 85.81 82 ASP A C 1
ATOM 611 O O . ASP A 1 82 ? 13.992 6.294 -2.504 1.00 85.81 82 ASP A O 1
ATOM 615 N N . PHE A 1 83 ? 15.759 5.862 -3.787 1.00 76.56 83 PHE A N 1
ATOM 616 C CA . PHE A 1 83 ? 16.440 5.031 -2.797 1.00 76.56 83 PHE A CA 1
ATOM 617 C C . PHE A 1 83 ? 16.664 5.725 -1.436 1.00 76.56 83 PHE A C 1
ATOM 619 O O . PHE A 1 83 ? 16.641 5.067 -0.384 1.00 76.56 83 PHE A O 1
ATOM 626 N N . TRP A 1 84 ? 16.900 7.038 -1.429 1.00 79.06 84 TRP A N 1
ATOM 627 C CA . TRP A 1 84 ? 17.168 7.820 -0.225 1.00 79.06 84 TRP A CA 1
ATOM 628 C C . TRP A 1 84 ? 15.886 8.119 0.538 1.00 79.06 84 TRP A C 1
ATOM 630 O O . TRP A 1 84 ? 15.821 7.834 1.738 1.00 79.06 84 TRP A O 1
ATOM 640 N N . THR A 1 85 ? 14.849 8.603 -0.143 1.00 80.81 85 THR A N 1
ATOM 641 C CA . THR A 1 85 ? 13.551 8.910 0.481 1.00 80.81 85 THR A CA 1
ATOM 642 C C . THR A 1 85 ? 12.906 7.662 1.092 1.00 80.81 85 THR A C 1
ATOM 644 O O . THR A 1 85 ? 12.365 7.715 2.201 1.00 80.81 85 THR A O 1
ATOM 647 N N . LEU A 1 86 ? 13.084 6.491 0.473 1.00 89.94 86 LEU A N 1
ATOM 648 C CA . LEU A 1 86 ? 12.582 5.209 0.985 1.00 89.94 86 LEU A CA 1
ATOM 649 C C . LEU A 1 86 ? 13.411 4.599 2.129 1.00 89.94 86 LEU A C 1
ATOM 651 O O . LEU A 1 86 ? 12.999 3.611 2.756 1.00 89.94 86 LEU A O 1
ATOM 655 N N . SER A 1 87 ? 14.575 5.168 2.454 1.00 88.88 87 SER A N 1
ATOM 656 C CA . SER A 1 87 ? 15.428 4.640 3.524 1.00 88.88 87 SER A CA 1
ATOM 657 C C . SER A 1 87 ? 14.791 4.816 4.906 1.00 88.88 87 SER A C 1
ATOM 659 O O . SER A 1 87 ? 14.919 3.944 5.768 1.00 88.88 87 SER A O 1
ATOM 661 N N . ASN A 1 88 ? 14.021 5.888 5.104 1.00 94.44 88 ASN A N 1
ATOM 662 C CA . ASN A 1 88 ? 13.302 6.142 6.345 1.00 94.44 88 ASN A CA 1
ATOM 663 C C . ASN A 1 88 ? 11.843 5.667 6.241 1.00 94.44 88 ASN A C 1
ATOM 665 O O . ASN A 1 88 ? 11.056 6.209 5.473 1.00 94.44 88 ASN A O 1
ATOM 669 N N . ARG A 1 89 ? 11.462 4.687 7.072 1.00 95.44 89 ARG A N 1
ATOM 670 C CA . ARG A 1 89 ? 10.105 4.106 7.084 1.00 95.44 89 ARG A CA 1
ATOM 671 C C . ARG A 1 89 ? 9.010 5.137 7.382 1.00 95.44 89 ARG A C 1
ATOM 673 O O . ARG A 1 89 ? 7.922 5.052 6.836 1.00 95.44 89 ARG A O 1
ATOM 680 N N . ARG A 1 90 ?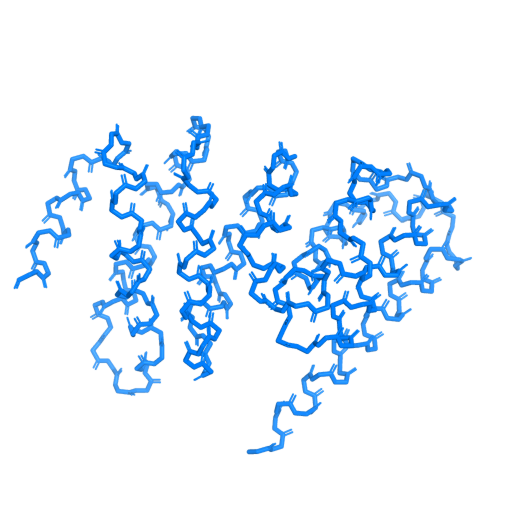 9.263 6.108 8.260 1.00 97.38 90 ARG A N 1
ATOM 681 C CA . ARG A 1 90 ? 8.277 7.158 8.548 1.00 97.38 90 ARG A CA 1
ATOM 682 C C . ARG A 1 90 ? 8.106 8.074 7.338 1.00 97.38 90 ARG A C 1
ATOM 684 O O . ARG A 1 90 ? 6.982 8.388 6.971 1.00 97.38 90 ARG A O 1
ATOM 691 N N . HIS A 1 91 ? 9.210 8.465 6.709 1.00 96.81 91 HIS A N 1
ATOM 692 C CA . HIS A 1 91 ? 9.181 9.294 5.507 1.00 96.81 91 HIS A CA 1
ATOM 693 C C . HIS A 1 91 ? 8.480 8.584 4.337 1.00 96.81 91 HIS A C 1
ATOM 695 O O . HIS A 1 91 ? 7.657 9.194 3.660 1.00 96.81 91 HIS A O 1
ATOM 701 N N . SER A 1 92 ? 8.715 7.279 4.155 1.00 97.62 92 SER A N 1
ATOM 702 C CA . SER A 1 92 ? 8.063 6.506 3.093 1.00 97.62 92 SER A CA 1
ATOM 703 C C . SER A 1 92 ? 6.539 6.447 3.264 1.00 97.62 92 SER A C 1
ATOM 705 O O . SER A 1 92 ? 5.809 6.613 2.293 1.00 97.62 92 SER A O 1
ATOM 707 N N . TYR A 1 93 ? 6.049 6.291 4.500 1.00 98.25 93 TYR A N 1
ATOM 708 C CA . TYR A 1 93 ? 4.612 6.271 4.798 1.00 98.25 93 TYR A CA 1
ATOM 709 C C . TYR A 1 93 ? 3.949 7.648 4.695 1.00 98.25 93 TYR A C 1
ATOM 711 O O . TYR A 1 93 ? 2.814 7.732 4.239 1.00 98.25 93 TYR A O 1
ATOM 719 N N . LEU A 1 94 ? 4.614 8.700 5.183 1.00 97.56 94 LEU A N 1
ATOM 720 C CA . LEU A 1 94 ? 3.972 9.998 5.438 1.00 97.56 94 LEU A CA 1
ATOM 721 C C . LEU A 1 94 ? 4.281 11.072 4.393 1.00 97.56 94 LEU A C 1
ATOM 723 O O . LEU A 1 94 ? 3.654 12.126 4.426 1.00 97.56 94 LEU A O 1
ATOM 727 N N . VAL A 1 95 ? 5.252 10.836 3.509 1.00 96.50 95 VAL A N 1
ATOM 728 C CA . VAL A 1 95 ? 5.654 11.792 2.465 1.00 96.50 95 VAL A CA 1
ATOM 729 C C . VAL A 1 95 ? 5.611 11.130 1.094 1.00 96.50 95 VAL A C 1
ATOM 731 O O . VAL A 1 95 ? 4.852 11.569 0.235 1.00 96.50 95 VAL A O 1
ATOM 734 N N . VAL A 1 96 ? 6.344 10.028 0.910 1.00 97.62 96 VAL A N 1
ATOM 735 C CA . VAL A 1 96 ? 6.452 9.379 -0.408 1.00 97.62 96 VAL A CA 1
ATOM 736 C C . VAL A 1 96 ? 5.131 8.741 -0.838 1.00 97.62 96 VAL A C 1
ATOM 738 O O . VAL A 1 96 ? 4.696 8.935 -1.968 1.00 97.62 96 VAL A O 1
ATOM 741 N N . ALA A 1 97 ? 4.453 8.001 0.046 1.00 97.81 97 ALA A N 1
ATOM 742 C CA . ALA A 1 97 ? 3.170 7.394 -0.305 1.00 97.81 97 ALA A CA 1
ATOM 743 C C . ALA A 1 97 ? 2.099 8.435 -0.705 1.00 97.81 97 ALA A C 1
ATOM 745 O O . ALA A 1 97 ? 1.496 8.247 -1.760 1.00 97.81 97 ALA A O 1
ATOM 746 N N . PRO A 1 98 ? 1.896 9.548 0.033 1.00 96.38 98 PRO A N 1
ATOM 747 C CA . PRO A 1 98 ? 1.035 10.639 -0.426 1.00 96.38 98 PRO A CA 1
ATOM 748 C C . PRO A 1 98 ? 1.447 11.243 -1.771 1.00 96.38 98 PRO A C 1
ATOM 750 O O . PRO A 1 98 ? 0.585 11.485 -2.607 1.00 96.38 98 PRO A O 1
ATOM 753 N N . GLN A 1 99 ? 2.748 11.427 -2.025 1.00 96.00 99 GLN A N 1
ATOM 754 C CA . GLN A 1 99 ? 3.235 11.910 -3.324 1.00 96.00 99 GLN A CA 1
ATOM 755 C C . GLN A 1 99 ? 2.838 10.975 -4.474 1.00 96.00 99 GLN A C 1
ATOM 757 O O . GLN A 1 99 ? 2.356 11.428 -5.508 1.00 96.00 99 GLN A O 1
ATOM 762 N N . LEU A 1 100 ? 2.982 9.664 -4.283 1.00 96.12 100 LEU A N 1
ATOM 763 C CA . LEU A 1 100 ? 2.586 8.675 -5.287 1.00 96.12 100 LEU A CA 1
ATOM 764 C C . LEU A 1 100 ? 1.066 8.568 -5.439 1.00 96.12 100 LEU A C 1
ATOM 766 O O . LEU A 1 100 ? 0.582 8.270 -6.528 1.00 96.12 100 LEU A O 1
ATOM 770 N N . ALA A 1 101 ? 0.308 8.824 -4.375 1.00 95.62 101 ALA A N 1
ATOM 771 C CA . ALA A 1 101 ? -1.149 8.803 -4.405 1.00 95.62 101 ALA A CA 1
ATOM 772 C C . ALA A 1 101 ? -1.769 9.959 -5.204 1.00 95.62 101 ALA A C 1
ATOM 774 O O . ALA A 1 101 ? -2.924 9.843 -5.603 1.00 95.62 101 ALA A O 1
ATOM 775 N N . TYR A 1 102 ? -1.023 11.025 -5.523 1.00 92.62 102 TYR A N 1
ATOM 776 C CA . TYR A 1 102 ? -1.486 12.022 -6.500 1.00 92.62 102 TYR A CA 1
ATOM 777 C C . TYR A 1 102 ? -1.738 11.411 -7.881 1.00 92.62 102 TYR A C 1
ATOM 779 O O . TYR A 1 102 ? -2.555 11.915 -8.652 1.00 92.62 102 TYR A O 1
ATOM 787 N N . PHE A 1 103 ? -1.073 10.303 -8.205 1.00 93.00 103 PHE A N 1
ATOM 788 C CA . PHE A 1 103 ? -1.408 9.535 -9.389 1.00 93.00 103 PHE A CA 1
ATOM 789 C C . PHE A 1 103 ? -2.626 8.658 -9.088 1.00 93.00 103 PHE A C 1
ATOM 791 O O . PHE A 1 103 ? -2.561 7.746 -8.260 1.00 93.00 103 PHE A O 1
ATOM 798 N N . ALA A 1 104 ? -3.728 8.897 -9.806 1.00 90.00 104 ALA A N 1
ATOM 799 C CA . ALA A 1 104 ? -4.994 8.178 -9.628 1.00 90.00 104 ALA A CA 1
ATOM 800 C C . ALA A 1 104 ? -4.825 6.645 -9.635 1.00 90.00 104 ALA A C 1
ATOM 802 O O . ALA A 1 104 ? -5.480 5.942 -8.867 1.00 90.00 104 ALA A O 1
ATOM 803 N N . THR A 1 105 ? -3.872 6.138 -10.427 1.00 91.81 105 THR A N 1
ATOM 804 C CA . THR A 1 105 ? -3.480 4.722 -10.492 1.00 91.81 105 THR A CA 1
ATOM 805 C C . THR A 1 105 ? -3.097 4.128 -9.132 1.00 91.81 105 THR A C 1
ATOM 807 O O . THR A 1 105 ? -3.356 2.951 -8.883 1.00 91.81 105 THR A O 1
ATOM 810 N N . TYR A 1 106 ? -2.465 4.912 -8.251 1.00 95.62 106 TYR A N 1
ATOM 811 C CA . TYR A 1 106 ? -1.895 4.420 -6.995 1.00 95.62 106 TYR A CA 1
ATOM 812 C C . TYR A 1 106 ? -2.710 4.798 -5.754 1.00 95.62 106 TYR A C 1
ATOM 814 O O . TYR A 1 106 ? -2.607 4.106 -4.743 1.00 95.62 106 TYR A O 1
ATOM 822 N N . CYS A 1 107 ? -3.543 5.841 -5.807 1.00 95.69 107 CYS A N 1
ATOM 823 C CA . CYS A 1 107 ? -4.265 6.340 -4.631 1.00 95.69 107 CYS A CA 1
ATOM 824 C C . CYS A 1 107 ? -5.080 5.249 -3.918 1.00 95.69 107 CYS A C 1
ATOM 826 O O . CYS A 1 107 ? -4.817 4.908 -2.761 1.00 95.69 107 CYS A O 1
ATOM 828 N N . ARG A 1 108 ? -6.022 4.628 -4.639 1.00 96.50 108 ARG A N 1
ATOM 829 C CA . ARG A 1 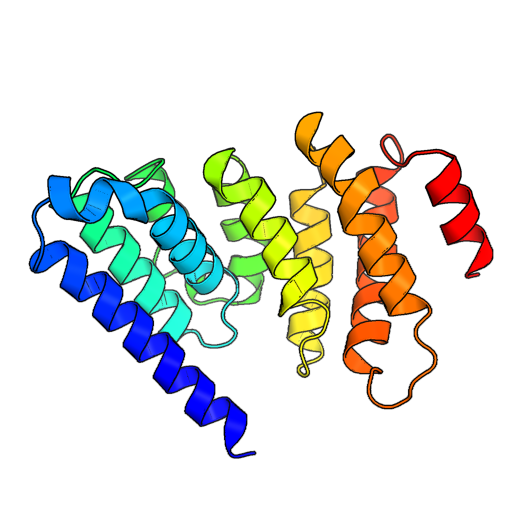108 ? -6.915 3.606 -4.076 1.00 96.50 108 ARG A CA 1
ATOM 830 C C . ARG A 1 108 ? -6.148 2.388 -3.564 1.00 96.50 108 ARG A C 1
ATOM 832 O O . ARG A 1 108 ? -6.389 1.931 -2.452 1.00 96.50 108 ARG A O 1
ATOM 839 N N . VAL A 1 109 ? -5.184 1.893 -4.343 1.00 97.19 109 VAL A N 1
ATOM 840 C CA . VAL A 1 109 ? -4.404 0.701 -3.971 1.00 97.19 109 VAL A CA 1
ATOM 841 C C . VAL A 1 109 ? -3.518 0.941 -2.748 1.00 97.19 109 VAL A C 1
ATOM 843 O O . VAL A 1 109 ? -3.255 -0.001 -2.002 1.00 97.19 109 VAL A O 1
ATOM 846 N N . LEU A 1 110 ? -3.058 2.173 -2.513 1.00 98.38 110 LEU A N 1
ATOM 847 C CA . LEU A 1 110 ? -2.308 2.529 -1.309 1.00 98.38 110 LEU A CA 1
ATOM 848 C C . LEU A 1 110 ? -3.223 2.582 -0.078 1.00 98.38 110 LEU A C 1
ATOM 850 O O . LEU A 1 110 ? -2.877 1.991 0.950 1.00 98.38 110 LEU A O 1
ATOM 854 N N . ILE A 1 111 ? -4.404 3.198 -0.202 1.00 98.38 111 ILE A N 1
ATOM 855 C CA . ILE A 1 111 ? -5.439 3.222 0.847 1.00 98.38 111 ILE A CA 1
ATOM 856 C C . ILE A 1 111 ? -5.825 1.792 1.240 1.00 98.38 111 ILE A C 1
ATOM 858 O O . ILE A 1 111 ? -5.724 1.419 2.413 1.00 98.38 111 ILE A O 1
ATOM 862 N N . ASP A 1 112 ? -6.185 0.965 0.259 1.00 98.19 112 ASP A N 1
ATOM 863 C CA . ASP A 1 112 ? -6.616 -0.413 0.493 1.00 98.19 112 ASP A CA 1
ATOM 864 C C . ASP A 1 112 ? -5.512 -1.242 1.150 1.00 98.19 112 ASP A C 1
ATOM 866 O O . ASP A 1 112 ? -5.774 -2.014 2.070 1.00 98.19 112 ASP A O 1
ATOM 870 N N . HIS A 1 113 ? -4.248 -1.044 0.764 1.00 98.38 113 HIS A N 1
ATOM 871 C CA . HIS A 1 113 ? -3.133 -1.761 1.380 1.00 98.38 113 HIS A CA 1
ATOM 872 C C . HIS A 1 113 ? -2.928 -1.392 2.853 1.00 98.38 113 HIS A C 1
ATOM 874 O O . HIS A 1 113 ? -2.657 -2.273 3.682 1.00 98.38 113 HIS A O 1
ATOM 880 N N . LEU A 1 114 ? -3.047 -0.106 3.202 1.00 98.44 114 LEU A N 1
ATOM 881 C CA . LEU A 1 114 ? -2.974 0.328 4.595 1.00 98.44 114 LEU A CA 1
ATOM 882 C C . LEU A 1 114 ? -4.074 -0.338 5.415 1.00 98.44 114 LEU A C 1
ATOM 884 O O . LEU A 1 114 ? -3.779 -0.958 6.443 1.00 98.44 114 LEU A O 1
ATOM 888 N N . VAL A 1 115 ? -5.309 -0.278 4.919 1.00 97.81 115 VAL A N 1
ATOM 889 C CA . VAL A 1 115 ? -6.482 -0.846 5.581 1.00 97.81 115 VAL A CA 1
ATOM 890 C C . VAL A 1 115 ? -6.354 -2.357 5.702 1.00 97.81 115 VAL A C 1
ATOM 892 O O . VAL A 1 115 ? -6.547 -2.899 6.787 1.00 97.81 115 VAL A O 1
ATOM 895 N N . ASP A 1 116 ? -5.960 -3.059 4.651 1.00 96.19 116 ASP A N 1
ATOM 896 C CA . ASP A 1 116 ? -6.059 -4.519 4.612 1.00 96.19 116 ASP A CA 1
ATOM 897 C C . ASP A 1 116 ? -4.870 -5.243 5.199 1.00 96.19 116 ASP A C 1
ATOM 899 O O . ASP A 1 116 ? -5.005 -6.382 5.652 1.00 96.19 116 ASP A O 1
ATOM 903 N N . ARG A 1 117 ? -3.703 -4.600 5.199 1.00 95.12 117 ARG A N 1
ATOM 904 C CA . ARG A 1 117 ? -2.446 -5.264 5.555 1.00 95.12 117 ARG A CA 1
ATOM 905 C C . ARG A 1 117 ? -1.731 -4.591 6.713 1.00 95.12 117 ARG A C 1
ATOM 907 O O . ARG A 1 117 ? -1.100 -5.291 7.503 1.00 95.12 117 ARG A O 1
ATOM 914 N N . LYS A 1 118 ? -1.777 -3.260 6.820 1.00 96.94 118 LYS A N 1
ATOM 915 C CA . LYS A 1 118 ? -0.919 -2.520 7.765 1.00 96.94 118 LYS A CA 1
ATOM 916 C C . LYS A 1 118 ? -1.622 -2.157 9.062 1.00 96.94 118 LYS A C 1
ATOM 918 O O . LYS A 1 118 ? -1.005 -2.257 10.119 1.00 96.94 118 LYS A O 1
ATOM 923 N N . ILE A 1 119 ? -2.910 -1.836 9.007 1.00 96.12 119 ILE A N 1
ATOM 924 C CA . ILE A 1 119 ? -3.714 -1.519 10.190 1.00 96.12 119 ILE A CA 1
ATOM 925 C C . ILE A 1 119 ? -3.785 -2.709 11.156 1.00 96.12 119 ILE A C 1
ATOM 927 O O . ILE A 1 119 ? -3.633 -2.521 12.355 1.00 96.12 119 ILE A O 1
ATOM 931 N N . ALA A 1 120 ? -3.895 -3.941 10.657 1.00 93.62 120 ALA A N 1
ATOM 932 C CA . ALA A 1 120 ? -3.914 -5.146 11.494 1.00 93.62 120 ALA A CA 1
ATOM 933 C C . ALA A 1 120 ? -2.519 -5.762 11.747 1.00 93.62 120 ALA A C 1
ATOM 935 O O . ALA A 1 120 ? -2.408 -6.899 12.205 1.00 93.62 120 ALA A O 1
ATOM 936 N N . HIS A 1 121 ? -1.432 -5.050 11.434 1.00 94.12 121 HIS A N 1
ATOM 937 C CA . HIS A 1 121 ? -0.079 -5.594 11.554 1.00 94.12 121 HIS A CA 1
ATOM 938 C C . HIS A 1 121 ? 0.318 -5.827 13.022 1.00 94.12 121 HIS A C 1
ATOM 940 O O . HIS A 1 121 ? -0.058 -5.058 13.898 1.00 94.12 121 HIS A O 1
ATOM 946 N N . LEU A 1 122 ? 1.120 -6.860 13.311 1.00 91.94 122 LEU A N 1
ATOM 947 C CA . LEU A 1 122 ? 1.509 -7.212 14.688 1.00 91.94 122 LEU A CA 1
ATOM 948 C C . LEU A 1 122 ? 2.400 -6.151 15.362 1.00 91.94 122 LEU A C 1
ATOM 950 O O . LEU A 1 122 ? 2.254 -5.891 16.554 1.00 91.94 122 LEU A O 1
ATOM 954 N N . ASP A 1 123 ? 3.287 -5.516 14.593 1.00 92.94 123 ASP A N 1
ATOM 955 C CA . ASP A 1 123 ? 4.113 -4.381 15.039 1.00 92.94 123 ASP A CA 1
ATOM 956 C C . ASP A 1 123 ? 3.245 -3.128 15.246 1.00 92.94 123 ASP A C 1
ATOM 958 O O . ASP A 1 123 ? 2.649 -2.616 14.294 1.00 92.94 123 ASP A O 1
ATOM 962 N N . LEU A 1 124 ? 3.212 -2.632 16.486 1.00 94.88 124 LEU A N 1
ATOM 963 C CA . LEU A 1 124 ? 2.484 -1.431 16.892 1.00 94.88 124 LEU A CA 1
ATOM 964 C C . LEU A 1 124 ? 2.878 -0.201 16.067 1.00 94.88 124 LEU A C 1
ATOM 966 O O . LEU A 1 124 ? 2.003 0.566 15.672 1.00 94.88 124 LEU A O 1
ATOM 970 N N . GLU A 1 125 ? 4.165 -0.012 15.783 1.00 96.00 125 GLU A N 1
ATOM 971 C CA . GLU A 1 125 ? 4.635 1.180 15.076 1.00 96.00 125 GLU A CA 1
ATOM 972 C C . GLU A 1 125 ? 4.200 1.166 13.609 1.00 96.00 125 GLU A C 1
ATOM 974 O O . GLU A 1 125 ? 3.861 2.208 13.052 1.00 96.00 125 GLU A O 1
ATOM 979 N N . VAL A 1 126 ? 4.108 -0.020 12.994 1.00 96.88 126 VAL A N 1
ATOM 980 C CA . VAL A 1 126 ? 3.515 -0.159 11.654 1.00 96.88 126 VAL A CA 1
ATOM 981 C C . VAL A 1 126 ? 2.043 0.251 11.675 1.00 96.88 126 VAL A C 1
ATOM 983 O O . VAL A 1 126 ? 1.619 0.976 10.780 1.00 96.88 126 VAL A O 1
ATOM 986 N N . ARG A 1 127 ? 1.275 -0.128 12.707 1.00 97.50 127 ARG A N 1
ATOM 987 C CA . ARG A 1 127 ? -0.129 0.304 12.840 1.00 97.50 127 ARG A CA 1
ATOM 988 C C . ARG A 1 127 ? -0.251 1.823 13.007 1.00 97.50 127 ARG A C 1
ATOM 990 O O . ARG A 1 127 ? -1.118 2.440 12.387 1.00 97.50 127 ARG A O 1
ATOM 997 N N . ARG A 1 128 ? 0.627 2.441 13.810 1.00 98.00 128 ARG A N 1
ATOM 998 C CA . ARG A 1 128 ? 0.654 3.905 14.010 1.00 98.00 128 ARG A CA 1
ATOM 999 C C . ARG A 1 128 ? 0.979 4.646 12.718 1.00 98.00 128 ARG A C 1
ATOM 1001 O O . ARG A 1 128 ? 0.255 5.573 12.362 1.00 98.00 128 ARG A O 1
ATOM 1008 N N . LEU A 1 129 ? 2.017 4.214 12.002 1.00 98.25 129 LEU A N 1
ATOM 1009 C CA . LEU A 1 129 ? 2.379 4.788 10.706 1.00 98.25 129 LEU A CA 1
ATOM 1010 C C . LEU A 1 129 ? 1.286 4.567 9.660 1.00 98.25 129 LEU A C 1
ATOM 1012 O O . LEU A 1 129 ? 1.019 5.477 8.886 1.00 98.25 129 LEU A O 1
ATOM 1016 N N . ALA A 1 130 ? 0.626 3.407 9.654 1.00 98.31 130 ALA A N 1
ATOM 1017 C CA . ALA A 1 130 ? -0.487 3.138 8.748 1.00 98.31 130 ALA A CA 1
ATOM 1018 C C . ALA A 1 130 ? -1.661 4.094 8.977 1.00 98.31 130 ALA A C 1
ATOM 1020 O O . ALA A 1 130 ? -2.223 4.607 8.021 1.00 98.31 130 ALA A O 1
ATOM 1021 N N . SER A 1 131 ? -1.992 4.374 10.236 1.00 98.00 131 SER A N 1
ATOM 1022 C CA . SER A 1 131 ? -3.095 5.279 10.586 1.00 98.00 131 SER A CA 1
ATOM 1023 C C . SER A 1 131 ? -2.781 6.728 10.209 1.00 98.00 131 SER A C 1
ATOM 1025 O O . SER A 1 131 ? -3.600 7.402 9.598 1.00 98.00 131 SER A O 1
ATOM 1027 N N . GLN A 1 132 ? -1.557 7.187 10.495 1.00 97.88 132 GLN A N 1
ATOM 1028 C CA . GLN A 1 132 ? -1.089 8.517 10.083 1.00 97.88 132 GLN A CA 1
ATOM 1029 C C . GLN A 1 132 ? -0.983 8.641 8.557 1.00 97.88 132 GLN A C 1
ATOM 1031 O O . GLN A 1 132 ? -1.354 9.664 7.995 1.00 97.88 132 GLN A O 1
ATOM 1036 N N . GLY A 1 133 ? -0.488 7.601 7.882 1.00 98.00 133 GLY A N 1
ATOM 1037 C CA . GLY A 1 133 ? -0.400 7.554 6.425 1.00 98.00 133 GLY A CA 1
ATOM 1038 C C . GLY A 1 133 ? -1.778 7.578 5.774 1.00 98.00 133 GLY A C 1
ATOM 1039 O O . GLY A 1 133 ? -1.969 8.300 4.805 1.00 98.00 133 GLY A O 1
ATOM 1040 N N . LEU A 1 134 ? -2.753 6.859 6.340 1.00 97.94 134 LEU A N 1
ATOM 1041 C CA . LEU A 1 134 ? -4.133 6.887 5.865 1.00 97.94 134 LEU A CA 1
ATOM 1042 C C . LEU A 1 134 ? -4.726 8.292 5.998 1.00 97.94 134 LEU A C 1
ATOM 1044 O O . LEU A 1 134 ? -5.289 8.786 5.033 1.00 97.94 134 LEU A O 1
ATOM 1048 N N . ALA A 1 135 ? -4.530 8.963 7.136 1.00 96.06 135 ALA A N 1
ATOM 1049 C CA . ALA A 1 135 ? -4.942 10.356 7.302 1.00 96.06 135 ALA A CA 1
ATOM 1050 C C . ALA A 1 135 ? -4.306 11.273 6.243 1.00 96.06 135 ALA A C 1
ATOM 1052 O O . ALA A 1 135 ? -5.014 12.048 5.614 1.00 96.06 135 ALA A O 1
ATOM 1053 N N . LYS A 1 136 ? -2.998 11.121 5.973 1.00 96.56 136 LYS A N 1
ATOM 1054 C CA . LYS A 1 136 ? -2.288 11.882 4.929 1.00 96.56 136 LYS A CA 1
ATOM 1055 C C . LYS A 1 136 ? -2.833 11.664 3.519 1.00 96.56 136 LYS A C 1
ATOM 1057 O O . LYS A 1 136 ? -2.881 12.608 2.742 1.00 96.56 136 LYS A O 1
ATOM 1062 N N . LEU A 1 137 ? -3.246 10.444 3.186 1.00 95.94 137 LEU A N 1
ATOM 1063 C CA . LEU A 1 137 ? -3.872 10.139 1.893 1.00 95.94 137 LEU A CA 1
ATOM 1064 C C . LEU A 1 137 ? -5.278 10.736 1.748 1.00 95.94 137 LEU A C 1
ATOM 1066 O O . LEU A 1 137 ? -5.799 10.790 0.639 1.00 95.94 137 LEU A O 1
ATOM 1070 N N . LEU A 1 138 ? -5.888 11.149 2.859 1.00 94.38 138 LEU A N 1
ATOM 1071 C CA . LEU A 1 138 ? -7.261 11.636 2.935 1.00 94.38 138 LEU A CA 1
ATOM 1072 C C . LEU A 1 138 ? -7.342 13.123 3.318 1.00 94.38 138 LEU A C 1
ATOM 1074 O O . LEU A 1 138 ? -8.423 13.575 3.671 1.00 94.38 138 LEU A O 1
ATOM 1078 N N . GLU A 1 139 ? -6.235 13.878 3.259 1.00 90.69 139 GLU A N 1
ATOM 1079 C CA . GLU A 1 139 ? -6.235 15.327 3.545 1.00 90.69 139 GLU A CA 1
ATOM 1080 C C . GLU A 1 139 ? -6.993 16.143 2.484 1.00 90.69 139 GLU A C 1
ATOM 1082 O O . GLU A 1 139 ? -7.575 17.169 2.820 1.00 90.69 139 GLU A O 1
ATOM 1087 N N . ASP A 1 140 ? -7.006 15.688 1.228 1.00 87.44 140 ASP A N 1
ATOM 1088 C CA . ASP A 1 140 ? -7.752 16.311 0.122 1.00 87.44 140 ASP A CA 1
ATOM 1089 C C . ASP A 1 140 ? -8.252 15.233 -0.863 1.00 87.44 140 ASP A C 1
ATOM 1091 O O . ASP A 1 140 ? -7.677 15.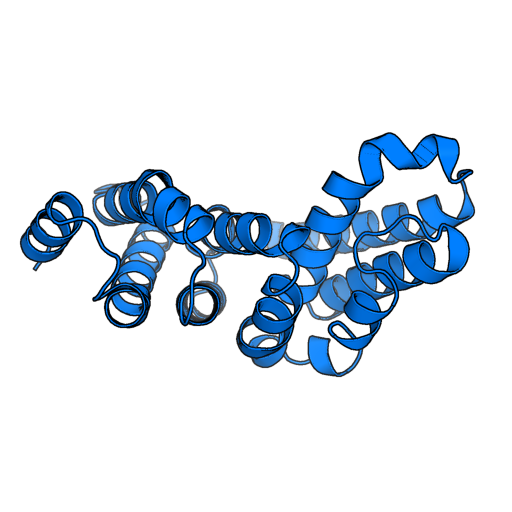026 -1.938 1.00 87.44 140 ASP A O 1
ATOM 1095 N N . PRO A 1 141 ? -9.252 14.422 -0.465 1.00 89.69 141 PRO A N 1
ATOM 1096 C CA . PRO A 1 141 ? -9.690 13.290 -1.262 1.00 89.69 141 PRO A CA 1
ATOM 1097 C C . PRO A 1 141 ? -10.606 13.749 -2.403 1.00 89.69 141 PRO A C 1
ATOM 1099 O O . PRO A 1 141 ? -11.616 14.421 -2.197 1.00 89.69 141 PRO A O 1
ATOM 1102 N N . GLY A 1 142 ? -10.313 13.296 -3.624 1.00 90.62 142 GLY A N 1
ATOM 1103 C CA . GLY A 1 142 ? -11.237 13.440 -4.750 1.00 90.62 142 GLY A CA 1
ATOM 1104 C C . GLY A 1 142 ? -12.559 12.689 -4.523 1.00 90.62 142 GLY A C 1
ATOM 1105 O O . GLY A 1 142 ? -12.634 11.760 -3.718 1.00 90.62 142 GLY A O 1
ATOM 1106 N N . VAL A 1 143 ? -13.600 13.047 -5.283 1.00 91.25 143 VAL A N 1
ATOM 1107 C CA . VAL A 1 143 ? -14.974 12.517 -5.123 1.00 91.25 143 VAL A CA 1
ATOM 1108 C C . VAL A 1 143 ? -15.028 10.982 -5.127 1.00 91.25 143 VAL A C 1
ATOM 1110 O O . VAL A 1 143 ? -15.705 10.386 -4.292 1.00 91.25 143 VAL A O 1
ATOM 1113 N N . GLU A 1 144 ? -14.279 10.331 -6.019 1.00 92.88 144 GLU A N 1
ATOM 1114 C CA . GLU A 1 144 ? -14.221 8.864 -6.095 1.00 92.88 144 GLU A CA 1
ATOM 1115 C C . GLU A 1 144 ? -13.608 8.231 -4.837 1.00 92.88 144 GLU A C 1
ATOM 1117 O O . GLU A 1 144 ? -14.072 7.191 -4.365 1.00 92.88 144 GLU A O 1
ATOM 1122 N N . ILE A 1 145 ? -12.589 8.873 -4.256 1.00 94.25 145 ILE A N 1
ATOM 1123 C CA . ILE A 1 145 ? -11.956 8.413 -3.017 1.00 94.25 145 ILE A CA 1
ATOM 1124 C C . ILE A 1 145 ? -12.894 8.626 -1.833 1.00 94.25 145 ILE A C 1
ATOM 1126 O O . ILE A 1 145 ? -13.012 7.730 -1.003 1.00 94.25 145 ILE A O 1
ATOM 1130 N N . VAL A 1 146 ? -13.617 9.748 -1.774 1.00 92.62 146 VAL A N 1
ATOM 1131 C CA . VAL A 1 146 ? -14.641 9.985 -0.742 1.00 92.62 146 VAL A CA 1
ATOM 1132 C C . VAL A 1 146 ? -15.721 8.901 -0.773 1.00 92.62 146 VAL A C 1
ATOM 1134 O O . VAL A 1 146 ? -16.082 8.373 0.283 1.00 92.62 146 VAL A O 1
ATOM 1137 N N . ALA A 1 147 ? -16.213 8.534 -1.960 1.00 92.88 147 ALA A N 1
ATOM 1138 C CA . ALA A 1 147 ? -17.188 7.454 -2.111 1.00 92.88 147 ALA A CA 1
ATOM 1139 C C . ALA A 1 147 ? -16.613 6.118 -1.612 1.00 92.88 147 ALA A C 1
ATOM 1141 O O . ALA A 1 147 ? -17.191 5.486 -0.728 1.00 92.88 147 ALA A O 1
ATOM 1142 N N . HIS A 1 148 ? -15.416 5.741 -2.075 1.00 95.31 148 HIS A N 1
ATOM 1143 C CA . HIS A 1 148 ? -14.737 4.513 -1.638 1.00 95.31 148 HIS A CA 1
ATOM 1144 C C . HIS A 1 148 ? -14.485 4.482 -0.123 1.00 95.31 148 HIS A C 1
ATOM 1146 O O . HIS A 1 148 ? -14.637 3.444 0.524 1.00 95.31 148 HIS A O 1
ATOM 1152 N N . VAL A 1 149 ? -14.137 5.619 0.478 1.00 93.75 149 VAL A N 1
ATOM 1153 C CA . VAL A 1 149 ? -13.908 5.715 1.921 1.00 93.75 149 VAL A CA 1
ATOM 1154 C C . VAL A 1 149 ? -15.193 5.469 2.709 1.00 93.75 149 VAL A C 1
ATOM 1156 O O . VAL A 1 149 ? -15.176 4.682 3.656 1.00 93.75 149 VAL A O 1
ATOM 1159 N N . ASN A 1 150 ? -16.305 6.089 2.310 1.00 91.88 150 ASN A N 1
ATOM 1160 C CA . ASN A 1 150 ? -17.592 5.922 2.987 1.00 91.88 150 ASN A CA 1
ATOM 1161 C C . ASN A 1 150 ? -18.189 4.520 2.783 1.00 91.88 150 ASN A C 1
ATOM 1163 O O . ASN A 1 150 ? -18.726 3.942 3.726 1.00 91.88 150 ASN A O 1
ATOM 1167 N N . GLU A 1 151 ? -18.076 3.958 1.580 1.00 93.75 151 GLU A N 1
ATOM 1168 C CA . GLU A 1 151 ? -18.705 2.679 1.225 1.00 93.75 151 GLU A CA 1
ATOM 1169 C C . GLU A 1 151 ? -17.875 1.460 1.645 1.00 93.75 151 GLU A C 1
ATOM 1171 O O . GLU A 1 151 ? -18.432 0.396 1.922 1.00 93.75 151 GLU A O 1
ATOM 1176 N N . VAL A 1 152 ? -16.544 1.593 1.705 1.00 95.44 152 VAL A N 1
ATOM 1177 C CA . VAL A 1 152 ? -15.634 0.456 1.911 1.00 95.44 152 VAL A CA 1
ATOM 1178 C C . VAL A 1 152 ? -14.747 0.645 3.135 1.00 95.44 152 VAL A C 1
ATOM 1180 O O . VAL A 1 152 ? -14.739 -0.211 4.024 1.00 95.44 152 VAL A O 1
ATOM 1183 N N . VAL A 1 153 ? -13.992 1.744 3.210 1.00 95.88 153 VAL A N 1
ATOM 1184 C CA . VAL A 1 153 ? -12.944 1.906 4.234 1.00 95.88 153 VAL A CA 1
ATOM 1185 C C . VAL A 1 153 ? -13.541 2.040 5.633 1.00 95.88 153 VAL A C 1
ATOM 1187 O O . VAL A 1 153 ? -13.199 1.250 6.516 1.00 95.88 153 VAL A O 1
ATOM 1190 N N . LEU A 1 154 ? -14.446 2.998 5.849 1.00 93.94 154 LEU A N 1
ATOM 1191 C CA . LEU A 1 154 ? -15.035 3.257 7.165 1.00 93.94 154 LEU A CA 1
ATOM 1192 C C . LEU A 1 154 ? -15.839 2.055 7.687 1.00 93.94 154 LEU A C 1
ATOM 1194 O O . LEU A 1 154 ? -15.578 1.645 8.822 1.00 93.94 154 LEU A O 1
ATOM 1198 N N . PRO A 1 155 ? -16.721 1.400 6.899 1.00 94.00 155 PRO A N 1
ATOM 1199 C CA . PRO A 1 155 ? -17.406 0.187 7.345 1.00 94.00 155 PRO A CA 1
ATOM 1200 C C . PRO A 1 155 ? -16.442 -0.924 7.774 1.00 94.00 155 PRO A C 1
ATOM 1202 O O . PRO A 1 155 ? -16.660 -1.573 8.798 1.00 94.00 155 PRO A O 1
ATOM 1205 N N . LYS A 1 156 ? -15.342 -1.119 7.037 1.00 95.12 156 LYS A N 1
ATOM 1206 C CA . LYS A 1 156 ? -14.333 -2.142 7.344 1.00 95.12 156 LYS A CA 1
ATOM 1207 C C . LYS A 1 156 ? -13.561 -1.833 8.625 1.00 95.12 156 LYS A C 1
ATOM 1209 O O . LYS A 1 156 ? -13.282 -2.745 9.403 1.00 95.12 156 LYS A O 1
ATOM 1214 N N . LEU A 1 157 ? -13.222 -0.566 8.863 1.00 94.69 157 LEU A N 1
ATOM 1215 C CA . LEU A 1 157 ? -12.575 -0.140 10.105 1.00 94.69 157 LEU A CA 1
ATOM 1216 C C . LEU A 1 157 ? -13.521 -0.265 11.304 1.00 94.69 157 LEU A C 1
ATOM 1218 O O . LEU A 1 157 ? -13.121 -0.816 12.325 1.00 94.69 157 LEU A O 1
ATOM 1222 N N . LEU A 1 158 ? -14.779 0.159 11.172 1.00 93.12 158 LEU A N 1
ATOM 1223 C CA . LEU A 1 158 ? -15.787 0.024 12.229 1.00 93.12 158 LEU A CA 1
ATOM 1224 C C . LEU A 1 158 ? -16.024 -1.444 12.602 1.00 93.12 158 LEU A C 1
ATOM 1226 O O . LEU A 1 158 ? -16.012 -1.782 13.784 1.00 93.12 158 LEU A O 1
ATOM 1230 N N . ALA A 1 159 ? -16.164 -2.326 11.606 1.00 92.44 159 ALA A N 1
ATOM 1231 C CA . ALA A 1 159 ? -16.327 -3.759 11.839 1.00 92.44 159 ALA A CA 1
ATOM 1232 C C . ALA A 1 159 ? -15.151 -4.339 12.639 1.00 92.44 159 ALA A C 1
ATOM 1234 O O . ALA A 1 159 ? -15.368 -5.024 13.634 1.00 92.44 159 ALA A O 1
ATOM 1235 N N . ARG A 1 160 ? -13.911 -3.997 12.262 1.00 92.94 160 ARG A N 1
ATOM 1236 C CA . ARG A 1 160 ? -12.705 -4.442 12.977 1.00 92.94 160 ARG A CA 1
ATOM 1237 C C . ARG A 1 160 ? -12.582 -3.854 14.374 1.00 92.94 160 ARG A C 1
ATOM 1239 O O . ARG A 1 160 ? -12.106 -4.536 15.269 1.00 92.94 160 ARG A O 1
ATOM 1246 N N . ALA A 1 161 ? -12.978 -2.601 14.581 1.00 91.94 161 ALA A N 1
ATOM 1247 C CA . ALA A 1 161 ? -12.958 -1.980 15.904 1.00 91.94 161 ALA A CA 1
ATOM 1248 C C . ALA A 1 161 ? -13.936 -2.676 16.871 1.00 91.94 161 ALA A C 1
ATOM 1250 O O . ALA A 1 161 ? -13.613 -2.866 18.047 1.00 91.94 161 ALA A O 1
ATOM 1251 N N . ALA A 1 162 ? -15.091 -3.101 16.348 1.00 90.19 162 ALA A N 1
ATOM 1252 C CA . ALA A 1 162 ? -16.155 -3.779 17.082 1.00 90.19 162 ALA A CA 1
ATOM 1253 C C . ALA A 1 162 ? -15.927 -5.289 17.298 1.00 90.19 162 ALA A C 1
ATOM 1255 O O . ALA A 1 162 ? -16.715 -5.919 18.004 1.00 90.19 162 ALA A O 1
ATOM 1256 N N . GLU A 1 163 ? -14.875 -5.892 16.727 1.00 86.06 163 GLU A N 1
ATOM 1257 C CA . GLU A 1 163 ? -14.531 -7.297 16.987 1.00 86.06 163 GLU A CA 1
ATOM 1258 C C . GLU A 1 163 ? -14.348 -7.519 18.501 1.00 86.06 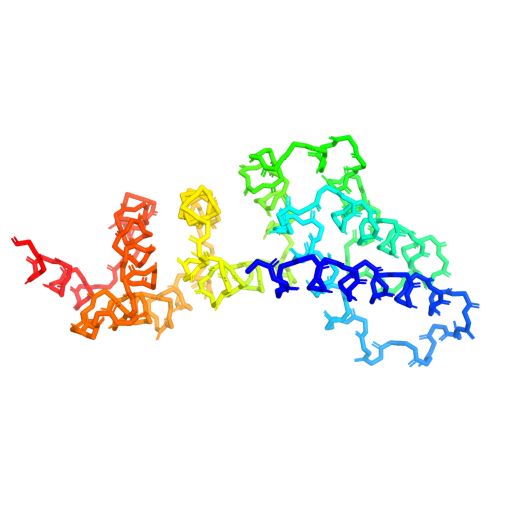163 GLU A C 1
ATOM 1260 O O . GLU A 1 163 ? -13.670 -6.751 19.171 1.00 86.06 163 GLU A O 1
ATOM 1265 N N . ILE A 1 164 ? -14.955 -8.557 19.082 1.00 76.19 164 ILE A N 1
ATOM 1266 C CA . ILE A 1 164 ? -14.859 -8.829 20.534 1.00 76.19 164 ILE A CA 1
ATOM 1267 C C . ILE A 1 164 ? -13.753 -9.858 20.838 1.00 76.19 164 ILE A C 1
ATOM 1269 O O . ILE A 1 164 ? -13.258 -9.934 21.962 1.00 76.19 164 ILE A O 1
ATOM 1273 N N . ASP A 1 165 ? -13.298 -10.599 19.825 1.00 77.31 165 ASP A N 1
ATOM 1274 C CA . ASP A 1 165 ? -12.317 -11.678 19.964 1.00 77.31 165 ASP A CA 1
ATOM 1275 C C . ASP A 1 165 ? -10.931 -11.167 20.414 1.00 77.31 165 ASP A C 1
ATOM 1277 O O . ASP A 1 165 ? -10.348 -10.257 19.818 1.00 77.31 165 ASP A O 1
ATOM 1281 N N . THR A 1 166 ? -10.365 -11.784 21.454 1.00 63.53 166 THR A N 1
ATOM 1282 C CA . THR A 1 166 ? -9.036 -11.470 22.001 1.00 63.53 166 THR A CA 1
ATOM 1283 C C . THR A 1 166 ? -7.890 -11.863 21.066 1.00 63.53 166 THR A C 1
ATOM 1285 O O . THR A 1 166 ? -6.788 -11.331 21.204 1.00 63.53 166 THR A O 1
ATOM 1288 N N . THR A 1 167 ? -8.121 -12.720 20.067 1.00 67.88 167 THR A N 1
ATOM 1289 C CA . THR A 1 167 ? -7.112 -13.018 19.034 1.00 67.88 167 THR A CA 1
ATOM 1290 C C . THR A 1 167 ? -6.912 -11.859 18.043 1.00 67.88 167 THR A C 1
ATOM 1292 O O . THR A 1 167 ? -5.883 -11.784 17.368 1.00 67.88 167 THR A O 1
ATOM 1295 N N . SER A 1 168 ? -7.842 -10.895 18.015 1.00 79.94 168 SER A N 1
ATOM 1296 C CA . SER A 1 168 ? -7.884 -9.778 17.062 1.00 79.94 168 SER A CA 1
ATOM 1297 C C . SER A 1 168 ? -7.328 -8.449 17.599 1.00 79.94 168 SER A C 1
ATOM 1299 O O . SER A 1 168 ? -7.442 -7.420 16.936 1.00 79.94 168 SER A O 1
ATOM 1301 N N . VAL A 1 169 ? -6.685 -8.424 18.776 1.00 89.50 169 VAL A N 1
ATOM 1302 C CA . VAL A 1 169 ? -6.282 -7.170 19.462 1.00 89.50 169 VAL A CA 1
ATOM 1303 C C . VAL A 1 169 ? -5.489 -6.214 18.563 1.00 89.50 169 VAL A C 1
ATOM 1305 O O . VAL A 1 169 ? -5.714 -5.007 18.605 1.00 89.50 169 VAL A O 1
ATOM 1308 N N . ALA A 1 170 ? -4.588 -6.728 17.719 1.00 92.19 170 ALA A N 1
ATOM 1309 C CA . ALA A 1 170 ? -3.847 -5.904 16.760 1.00 92.19 170 ALA A CA 1
ATOM 1310 C C . ALA A 1 170 ? -4.763 -5.247 15.710 1.00 92.19 170 ALA A C 1
ATOM 1312 O O . ALA A 1 170 ? -4.590 -4.063 15.419 1.00 92.19 170 ALA A O 1
ATOM 1313 N N . SER A 1 171 ? -5.733 -6.002 15.181 1.00 92.81 171 SER A N 1
ATOM 1314 C CA . SER A 1 171 ? -6.754 -5.538 14.231 1.00 92.81 171 SER A CA 1
ATOM 1315 C C . SER A 1 171 ? -7.608 -4.437 14.855 1.00 92.81 171 SER A C 1
ATOM 1317 O O . SER A 1 171 ? -7.648 -3.325 14.330 1.00 92.81 171 SER A O 1
ATOM 1319 N N . ARG A 1 172 ? -8.178 -4.702 16.037 1.00 94.31 172 ARG A N 1
ATOM 1320 C CA . ARG A 1 172 ? -9.003 -3.747 16.789 1.00 94.31 172 ARG A CA 1
ATOM 1321 C C . ARG A 1 172 ? -8.255 -2.472 17.132 1.00 94.31 172 ARG A C 1
ATOM 1323 O O . ARG A 1 172 ? -8.723 -1.381 16.830 1.00 94.31 172 ARG A O 1
ATOM 1330 N N . HIS A 1 173 ? -7.071 -2.607 17.736 1.00 94.69 173 HIS A N 1
ATOM 1331 C CA . HIS A 1 173 ? -6.236 -1.466 18.095 1.00 94.69 173 HIS A CA 1
ATOM 1332 C C . HIS A 1 173 ? -5.957 -0.612 16.863 1.00 94.69 173 HIS A C 1
ATOM 1334 O O . HIS A 1 173 ? -6.121 0.600 16.913 1.00 94.69 173 HIS A O 1
ATOM 1340 N N . GLY A 1 174 ? -5.498 -1.236 15.773 1.00 95.88 174 GLY A N 1
ATOM 1341 C CA . GLY A 1 174 ? -5.221 -0.541 14.523 1.00 95.88 174 GLY A CA 1
ATOM 1342 C C . GLY A 1 174 ? -6.442 0.179 13.971 1.00 95.88 174 GLY A C 1
ATOM 1343 O O . GLY A 1 174 ? -6.328 1.326 13.555 1.00 95.88 174 GLY A O 1
ATOM 1344 N N . ALA A 1 175 ? -7.597 -0.482 13.968 1.00 95.81 175 ALA A N 1
ATOM 1345 C CA . ALA A 1 175 ? -8.832 0.093 13.464 1.00 95.81 175 ALA A CA 1
ATOM 1346 C C . ALA A 1 175 ? -9.268 1.315 14.280 1.00 95.81 175 ALA A C 1
ATOM 1348 O O . ALA A 1 175 ? -9.596 2.339 13.691 1.00 95.81 175 ALA A O 1
ATOM 1349 N N . LEU A 1 176 ? -9.185 1.246 15.613 1.00 94.38 176 LEU A N 1
ATOM 1350 C CA . LEU A 1 176 ? -9.501 2.369 16.500 1.00 94.38 176 LEU A CA 1
ATOM 1351 C C . LEU A 1 176 ? -8.600 3.579 16.229 1.00 94.38 176 LEU A C 1
ATOM 1353 O O . LEU A 1 176 ? -9.105 4.669 15.984 1.00 94.38 176 LEU A O 1
ATOM 1357 N N . ILE A 1 177 ? -7.274 3.393 16.195 1.00 95.94 177 ILE A N 1
ATOM 1358 C CA . ILE A 1 177 ? -6.360 4.520 15.942 1.00 95.94 177 ILE A CA 1
ATOM 1359 C C . ILE A 1 177 ? -6.482 5.074 14.515 1.00 95.94 177 ILE A C 1
ATOM 1361 O O . ILE A 1 177 ? -6.228 6.258 14.305 1.00 95.94 177 ILE A O 1
ATOM 1365 N N . ALA A 1 178 ? -6.872 4.248 13.541 1.00 96.25 178 ALA A N 1
ATOM 1366 C CA . ALA A 1 178 ? -7.126 4.690 12.177 1.00 96.25 178 ALA A CA 1
ATOM 1367 C C . ALA A 1 178 ? -8.421 5.493 12.078 1.00 96.25 178 ALA A C 1
ATOM 1369 O O . ALA A 1 178 ? -8.403 6.552 11.462 1.00 96.25 178 ALA A O 1
ATOM 1370 N N . LEU A 1 179 ? -9.502 5.038 12.722 1.00 94.06 179 LEU A N 1
ATOM 1371 C CA . LEU A 1 179 ? -10.756 5.789 12.817 1.00 94.06 179 LEU A CA 1
ATOM 1372 C C . LEU A 1 179 ? -10.503 7.167 13.423 1.00 94.06 179 LEU A C 1
ATOM 1374 O O . LEU A 1 179 ? -10.868 8.158 12.807 1.00 94.06 179 LEU A O 1
ATOM 1378 N N . THR A 1 180 ? -9.789 7.249 14.550 1.00 91.12 180 THR A N 1
ATOM 1379 C CA . THR A 1 180 ? -9.427 8.542 15.149 1.00 91.12 180 THR A CA 1
ATOM 1380 C C . THR A 1 180 ? -8.622 9.420 14.190 1.00 91.12 180 THR A C 1
ATOM 1382 O O . THR A 1 180 ? -8.880 10.613 14.093 1.00 91.12 180 THR A O 1
ATOM 1385 N N . ALA A 1 181 ? -7.662 8.847 13.460 1.00 90.75 181 ALA A N 1
ATOM 1386 C CA . ALA A 1 181 ? -6.801 9.610 12.559 1.00 90.75 181 ALA A CA 1
ATOM 1387 C C . ALA A 1 181 ? -7.537 10.178 11.333 1.00 90.75 181 ALA A C 1
ATOM 1389 O O . ALA A 1 181 ? -7.098 11.189 10.792 1.00 90.75 181 ALA A O 1
ATOM 1390 N N . VAL A 1 182 ? -8.622 9.540 10.880 1.00 89.50 182 VAL A N 1
ATOM 1391 C CA . VAL A 1 182 ? -9.363 9.969 9.681 1.00 89.50 182 VAL A CA 1
ATOM 1392 C C . VAL A 1 182 ? -10.571 10.857 9.984 1.00 89.50 182 VAL A C 1
ATOM 1394 O O . VAL A 1 182 ? -11.168 11.365 9.041 1.00 89.50 182 VAL A O 1
ATOM 1397 N N . ILE A 1 183 ? -10.920 11.089 11.256 1.00 82.56 183 ILE A N 1
ATOM 1398 C CA . ILE A 1 183 ? -12.039 11.975 11.629 1.00 82.56 183 ILE A CA 1
ATOM 1399 C C . ILE A 1 183 ? -11.806 13.402 11.125 1.00 82.56 183 ILE A C 1
ATOM 1401 O O . ILE A 1 183 ? -12.664 13.924 10.415 1.00 82.56 183 ILE A O 1
ATOM 1405 N N . ASP A 1 184 ? -10.658 14.010 11.440 1.00 79.56 184 ASP A N 1
ATOM 1406 C CA . ASP A 1 184 ? -10.397 15.406 11.060 1.00 79.56 184 ASP A CA 1
ATOM 1407 C C . ASP A 1 184 ? -10.270 15.583 9.534 1.00 79.56 184 ASP A C 1
ATOM 1409 O O . ASP A 1 184 ? -10.971 16.437 8.988 1.00 79.56 184 ASP A O 1
ATOM 1413 N N . PRO A 1 185 ? -9.471 14.769 8.801 1.00 80.31 185 PRO A N 1
ATOM 1414 C CA . PRO A 1 185 ? -9.354 14.898 7.344 1.00 80.31 185 PRO A CA 1
ATOM 1415 C C . PRO A 1 185 ? -10.676 14.678 6.597 1.00 80.31 185 PRO A C 1
ATOM 1417 O O . PRO A 1 185 ? -10.887 15.233 5.523 1.00 80.31 185 PRO A O 1
ATOM 1420 N N . LEU A 1 186 ? -11.589 13.878 7.158 1.00 78.19 186 LEU A N 1
ATOM 1421 C CA . LEU A 1 186 ? -12.866 13.564 6.522 1.00 78.19 186 LEU A CA 1
ATOM 1422 C C . LEU A 1 186 ? -14.040 14.373 7.084 1.00 78.19 186 LEU A C 1
ATOM 1424 O O . LEU A 1 186 ? -15.165 14.135 6.659 1.00 78.19 186 LEU A O 1
ATOM 1428 N N . GLN A 1 187 ? -13.846 15.320 8.006 1.00 76.88 187 GLN A N 1
ATOM 1429 C CA . GLN A 1 187 ? -14.953 15.949 8.744 1.00 76.88 187 GLN A CA 1
ATOM 1430 C C . GLN A 1 187 ? -16.049 16.546 7.830 1.00 76.88 187 GLN A C 1
ATOM 1432 O O . GLN A 1 187 ? -17.234 16.455 8.149 1.00 76.88 187 GLN A O 1
ATOM 1437 N N . SER A 1 188 ? -15.678 17.091 6.667 1.00 75.00 188 SER A N 1
ATOM 1438 C CA . SER A 1 188 ? -16.590 17.620 5.634 1.00 75.00 188 SER A CA 1
ATOM 1439 C C . SER A 1 188 ? -17.118 16.581 4.630 1.00 75.00 188 SER A C 1
ATOM 1441 O O . SER A 1 188 ? -17.926 16.917 3.767 1.00 75.00 188 SER A O 1
ATOM 1443 N N . HIS A 1 189 ? -16.660 15.334 4.718 1.00 78.75 189 HIS A N 1
ATOM 1444 C CA . HIS A 1 189 ? -16.847 14.272 3.723 1.00 78.75 189 HIS A CA 1
ATOM 1445 C C . HIS A 1 189 ? -17.469 12.978 4.283 1.00 78.75 189 HIS A C 1
ATOM 1447 O O . HIS A 1 189 ? -17.843 12.102 3.499 1.00 78.75 189 HIS A O 1
ATOM 1453 N N . ILE A 1 190 ? -17.583 12.825 5.610 1.00 69.12 190 ILE A N 1
ATOM 1454 C CA . ILE A 1 190 ? -18.207 11.644 6.232 1.00 69.12 190 ILE A CA 1
ATOM 1455 C C . ILE A 1 190 ? -19.730 11.722 6.073 1.00 69.12 190 ILE A C 1
ATOM 1457 O O . ILE A 1 190 ? -20.354 12.694 6.503 1.00 69.12 190 ILE A O 1
ATOM 1461 N N . ALA A 1 191 ? -20.335 10.666 5.526 1.00 70.94 191 ALA A N 1
ATOM 1462 C CA . ALA A 1 191 ? -21.788 10.518 5.463 1.00 70.94 191 ALA A CA 1
ATOM 1463 C C . ALA A 1 191 ? -22.420 10.509 6.870 1.00 70.94 191 ALA A C 1
ATOM 1465 O O . ALA A 1 191 ? -21.887 9.890 7.791 1.00 70.94 191 ALA A O 1
ATOM 1466 N N . ALA A 1 192 ? -23.586 11.145 7.036 1.00 67.38 192 ALA A N 1
ATOM 1467 C CA . ALA A 1 192 ? -24.248 11.303 8.339 1.00 67.38 192 ALA A CA 1
ATOM 1468 C C . ALA A 1 192 ? -24.420 9.974 9.108 1.00 67.38 192 ALA A C 1
ATOM 1470 O O . ALA A 1 192 ? -24.116 9.893 10.294 1.00 67.38 192 ALA A O 1
ATOM 1471 N N . GLU A 1 193 ? -24.783 8.899 8.406 1.00 67.19 193 GLU A N 1
ATOM 1472 C CA . GLU A 1 193 ? -24.959 7.553 8.975 1.00 67.19 193 GLU A CA 1
ATOM 1473 C C . GLU A 1 193 ? -23.679 6.976 9.605 1.00 67.19 193 GLU A C 1
ATOM 1475 O O . GLU A 1 193 ? -23.729 6.181 10.548 1.00 67.19 193 GLU A O 1
ATOM 1480 N N . VAL A 1 194 ? -22.512 7.358 9.082 1.00 68.06 194 VAL A N 1
ATOM 1481 C CA . VAL A 1 194 ? -21.212 6.921 9.600 1.00 68.06 194 VAL A CA 1
ATOM 1482 C C . VAL A 1 194 ? -20.809 7.760 10.812 1.00 68.06 194 VAL A C 1
ATOM 1484 O O . VAL A 1 194 ? -20.256 7.213 11.768 1.00 68.06 194 VAL A O 1
ATOM 1487 N N . GLN A 1 195 ? -21.145 9.055 10.822 1.00 68.00 195 GLN A N 1
ATOM 1488 C CA . GLN A 1 195 ? -20.927 9.929 11.981 1.00 68.00 195 GLN A CA 1
ATOM 1489 C C . GLN A 1 195 ? -21.687 9.423 13.216 1.00 68.00 195 GLN A C 1
ATOM 1491 O O . GLN A 1 195 ? -21.120 9.379 14.310 1.00 68.00 195 GLN A O 1
ATOM 1496 N N . ASP A 1 196 ? -22.930 8.970 13.040 1.00 68.19 196 ASP A N 1
ATOM 1497 C CA . ASP A 1 196 ? -23.754 8.440 14.134 1.00 68.19 196 ASP A CA 1
ATOM 1498 C C . ASP A 1 196 ? -23.175 7.148 14.730 1.00 68.19 196 ASP A C 1
ATOM 1500 O O . ASP A 1 196 ? -23.161 6.969 15.950 1.00 68.19 196 ASP A O 1
ATOM 1504 N N . LYS A 1 197 ? -22.609 6.269 13.891 1.00 68.81 197 LYS A N 1
ATOM 1505 C CA . LYS A 1 197 ? -21.921 5.056 14.361 1.00 68.81 197 LYS A CA 1
ATOM 1506 C C . LYS A 1 197 ? -20.643 5.369 15.131 1.00 68.81 197 LYS A C 1
ATOM 1508 O O . LYS A 1 197 ? -20.402 4.726 16.149 1.00 68.81 197 LYS A O 1
ATOM 1513 N N . ILE A 1 198 ? -19.843 6.338 14.682 1.00 65.12 198 ILE A N 1
ATOM 1514 C CA . ILE A 1 198 ? -18.615 6.742 15.389 1.00 65.12 198 ILE A CA 1
ATOM 1515 C C . ILE A 1 198 ? -18.957 7.263 16.790 1.00 65.12 198 ILE A C 1
ATOM 1517 O O . ILE A 1 198 ? -18.346 6.820 17.756 1.00 65.12 198 ILE A O 1
ATOM 1521 N N . ARG A 1 199 ? -19.990 8.107 16.919 1.00 66.25 199 ARG A N 1
ATOM 1522 C CA . ARG A 1 199 ? -20.463 8.611 18.223 1.00 66.25 199 ARG A CA 1
ATOM 1523 C C . ARG A 1 199 ? -20.974 7.515 19.154 1.00 66.25 199 ARG A C 1
ATOM 1525 O O . ARG A 1 199 ? -20.878 7.658 20.361 1.00 66.25 199 ARG A O 1
ATOM 1532 N N . SER A 1 200 ? -21.517 6.423 18.614 1.00 66.12 200 SER A N 1
ATOM 1533 C CA . SER A 1 200 ? -22.001 5.297 19.429 1.00 66.12 200 SER A CA 1
ATOM 1534 C C . SER A 1 200 ? -20.893 4.411 20.019 1.00 66.12 200 SER A C 1
ATOM 1536 O O . SER A 1 200 ? -21.195 3.511 20.801 1.00 66.12 200 SER A O 1
ATOM 1538 N N . LEU A 1 201 ? -19.633 4.625 19.615 1.00 58.38 201 LEU A N 1
ATOM 1539 C CA . LEU A 1 201 ? -18.461 3.904 20.125 1.00 58.38 201 LEU A CA 1
ATOM 1540 C C . LEU A 1 201 ? -17.750 4.636 21.282 1.00 58.38 201 LEU A C 1
ATOM 1542 O O . LEU A 1 201 ? -16.851 4.039 21.878 1.00 58.38 201 LEU A O 1
ATOM 1546 N N . GLU A 1 202 ? -18.119 5.892 21.564 1.00 51.00 202 GLU A N 1
ATOM 1547 C CA . GLU A 1 202 ? -17.663 6.687 22.723 1.00 51.00 202 GLU A CA 1
ATOM 1548 C C . GLU A 1 202 ? -18.470 6.353 23.987 1.00 51.00 202 GLU A C 1
ATOM 1550 O O . GLU A 1 202 ? -17.839 6.258 25.066 1.00 51.00 202 GLU A O 1
#

InterPro domains:
  IPR016024 Armadillo-type fold [SSF48371] (7-194)
  IPR033162 Tubulin-folding cofactor D [PTHR12658] (2-193)
  IPR058033 Tubulin-folding cofactor D, ARM repeats [PF25767] (2-75)